Protein AF-A0A536IH68-F1 (afdb_monomer)

Secondary structure (DSSP, 8-state):
-EEEEEE-TTSSEEEEEEEES-SGGG--TT-TTHHHHHHHHTTSB-SSSBTTHHHHHHHHTT-EEEEEE-SS-EEEEEEEETTTHHHHHHHHHHHHHH----HHHHHHHHHHHHHHHHHHTTSHHHHHHHHHHHHH-SSSGGGS-TT--HHHHHH--HHHHHHHHHHH-SGGGEEEEEEESS-HHHHHHHHHHHHTTSPP----PPP-SPPPPP-S--------TT-PPP----------TTSGGGSPPTT------------------PPPPPPPPPP-

Structure (mmCIF, N/CA/C/O backbone):
data_AF-A0A536IH68-F1
#
_entry.id   AF-A0A536IH68-F1
#
loop_
_atom_site.group_PDB
_atom_site.id
_atom_site.type_symbol
_atom_site.label_atom_id
_atom_site.label_alt_id
_atom_site.label_comp_id
_atom_site.label_asym_id
_atom_site.label_entity_id
_atom_site.label_seq_id
_atom_site.pdbx_PDB_ins_code
_atom_site.Cartn_x
_atom_site.Cartn_y
_atom_site.Cartn_z
_atom_site.occupancy
_atom_site.B_iso_or_equiv
_atom_site.auth_seq_id
_atom_site.auth_comp_id
_atom_site.auth_asym_id
_atom_site.auth_atom_id
_atom_site.pdbx_PDB_model_num
ATOM 1 N N . MET A 1 1 ? -16.743 -8.137 3.449 1.00 86.88 1 MET A N 1
ATOM 2 C CA . MET A 1 1 ? -15.490 -7.933 4.194 1.00 86.88 1 MET A CA 1
ATOM 3 C C . MET A 1 1 ? -15.282 -9.064 5.161 1.00 86.88 1 MET A C 1
ATOM 5 O O . MET A 1 1 ? -16.262 -9.542 5.722 1.00 86.88 1 MET A O 1
ATOM 9 N N . THR A 1 2 ? -14.035 -9.477 5.354 1.00 92.69 2 THR A N 1
ATOM 10 C CA . THR A 1 2 ? -13.677 -10.477 6.362 1.00 92.69 2 THR A CA 1
ATOM 11 C C . THR A 1 2 ? -12.969 -9.788 7.525 1.00 92.69 2 THR A C 1
ATOM 13 O O . THR A 1 2 ? -12.026 -9.030 7.312 1.00 92.69 2 THR A O 1
ATOM 16 N N . LEU A 1 3 ? -13.443 -10.039 8.745 1.00 96.00 3 LEU A N 1
ATOM 17 C CA . LEU A 1 3 ? -12.928 -9.457 9.983 1.00 96.00 3 LEU A CA 1
ATOM 18 C C . LEU A 1 3 ? -12.354 -10.561 10.868 1.00 96.00 3 LEU A C 1
ATOM 20 O O . LEU A 1 3 ? -12.987 -11.602 11.043 1.00 96.00 3 LEU A O 1
ATOM 24 N N . TYR A 1 4 ? -11.184 -10.315 11.445 1.00 97.25 4 TYR A N 1
ATOM 25 C CA . TYR A 1 4 ? -10.552 -11.207 12.409 1.00 97.25 4 TYR A CA 1
ATOM 26 C C . TYR A 1 4 ? -10.251 -10.443 13.696 1.00 97.25 4 TYR A C 1
ATOM 28 O O . TYR A 1 4 ? -9.537 -9.443 13.665 1.00 97.25 4 TYR A O 1
ATOM 36 N N . GLY A 1 5 ? -10.774 -10.930 14.822 1.00 97.25 5 GLY A N 1
ATOM 37 C CA . GLY A 1 5 ? -10.446 -10.441 16.160 1.00 97.25 5 GLY A CA 1
ATOM 38 C C . GLY A 1 5 ? -9.620 -11.471 16.921 1.00 97.25 5 GLY A C 1
ATOM 39 O O . GLY A 1 5 ? -9.987 -12.646 16.954 1.00 97.25 5 GLY A O 1
ATOM 40 N N . LEU A 1 6 ? -8.519 -11.049 17.541 1.00 97.69 6 LEU A N 1
ATOM 41 C CA . LEU A 1 6 ? -7.736 -11.897 18.439 1.00 97.69 6 LEU A CA 1
ATOM 42 C C . LEU A 1 6 ? -7.416 -11.148 19.730 1.00 97.69 6 LEU A C 1
ATOM 44 O O . LEU A 1 6 ? -6.900 -10.036 19.727 1.00 97.69 6 LEU A O 1
ATOM 48 N N . GLU A 1 7 ? -7.678 -11.786 20.857 1.00 97.69 7 GLU A N 1
ATOM 49 C CA . GLU A 1 7 ? -7.328 -11.229 22.155 1.00 97.69 7 GLU A CA 1
ATOM 50 C C . GLU A 1 7 ? -5.830 -11.400 22.443 1.00 97.69 7 GLU A C 1
ATOM 52 O O . GLU A 1 7 ? -5.259 -12.480 22.274 1.00 97.69 7 GLU A O 1
ATOM 57 N N . ALA A 1 8 ? -5.190 -10.333 22.918 1.00 96.38 8 ALA A N 1
ATOM 58 C CA . ALA A 1 8 ? -3.802 -10.343 23.357 1.00 96.38 8 ALA A CA 1
ATOM 59 C C . ALA A 1 8 ? -3.586 -9.335 24.501 1.00 96.38 8 ALA A C 1
ATOM 61 O O . ALA A 1 8 ? -3.372 -8.150 24.274 1.00 96.38 8 ALA A O 1
ATOM 62 N N . ARG A 1 9 ? -3.581 -9.819 25.749 1.00 93.44 9 ARG A N 1
ATOM 63 C CA . ARG A 1 9 ? -3.580 -8.984 26.974 1.00 93.44 9 ARG A CA 1
ATOM 64 C C . ARG A 1 9 ? -2.196 -8.648 27.548 1.00 93.44 9 ARG A C 1
ATOM 66 O O . ARG A 1 9 ? -2.064 -8.328 28.724 1.00 93.44 9 ARG A O 1
ATOM 73 N N . HIS A 1 10 ? -1.138 -8.775 26.752 1.00 92.94 10 HIS A N 1
ATOM 74 C CA . HIS A 1 10 ? 0.241 -8.592 27.227 1.00 92.94 10 HIS A CA 1
ATOM 75 C C . HIS A 1 10 ? 0.637 -7.114 27.395 1.00 92.94 10 HIS A C 1
ATOM 77 O O . HIS A 1 10 ? 1.599 -6.814 28.098 1.00 92.94 10 HIS A O 1
ATOM 83 N N . ALA A 1 11 ? -0.096 -6.199 26.757 1.00 94.00 11 ALA A N 1
ATOM 84 C CA . ALA A 1 11 ? 0.060 -4.754 26.871 1.00 94.00 11 ALA A CA 1
ATOM 85 C C . ALA A 1 11 ? -1.302 -4.073 26.622 1.00 94.00 11 ALA A C 1
ATOM 87 O O . ALA A 1 11 ? -2.106 -4.628 25.874 1.00 94.00 11 ALA A O 1
ATOM 88 N N . PRO A 1 12 ? -1.568 -2.880 27.191 1.00 96.62 12 PRO A N 1
ATOM 89 C CA . PRO A 1 12 ? -2.837 -2.157 27.035 1.00 96.62 12 PRO A CA 1
ATOM 90 C C . PRO A 1 12 ? -2.927 -1.443 25.672 1.00 96.62 12 PRO A C 1
ATOM 92 O O . PRO A 1 12 ? -3.174 -0.239 25.582 1.00 96.62 12 PRO A O 1
ATOM 95 N N . VAL A 1 13 ? -2.674 -2.180 24.594 1.00 98.00 13 VAL A N 1
ATOM 96 C CA . VAL A 1 13 ? -2.671 -1.687 23.214 1.00 98.00 13 VAL A CA 1
ATOM 97 C C . VAL A 1 13 ? -3.506 -2.599 22.329 1.00 98.00 13 VAL A C 1
ATOM 99 O O . VAL A 1 13 ? -3.708 -3.777 22.632 1.00 98.00 13 VAL A O 1
ATOM 102 N N . VAL A 1 14 ? -3.969 -2.044 21.217 1.00 98.38 14 VAL A N 1
ATOM 103 C CA . VAL A 1 14 ? -4.615 -2.774 20.129 1.00 98.38 14 VAL A CA 1
ATOM 104 C C . VAL A 1 14 ? -3.906 -2.413 18.833 1.00 98.38 14 VAL A C 1
ATOM 106 O O . VAL A 1 14 ? -3.608 -1.243 18.592 1.00 98.38 14 VAL A O 1
ATOM 109 N N . THR A 1 15 ? -3.626 -3.422 18.013 1.00 98.12 15 THR A N 1
ATOM 110 C CA . THR A 1 15 ? -3.135 -3.261 16.650 1.00 98.12 15 THR A CA 1
ATOM 111 C C . THR A 1 15 ? -4.247 -3.568 15.654 1.00 98.12 15 THR A C 1
ATOM 113 O O . THR A 1 15 ? -4.947 -4.575 15.779 1.00 98.12 15 THR A O 1
ATOM 116 N N . LEU A 1 16 ? -4.417 -2.672 14.693 1.00 98.06 16 LEU A N 1
ATOM 117 C CA . LEU A 1 16 ? -5.347 -2.749 1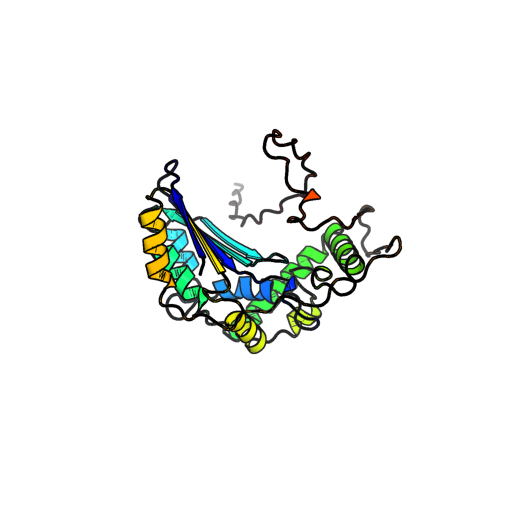3.581 1.00 98.06 16 LEU A CA 1
ATOM 118 C C . LEU A 1 16 ? -4.530 -2.895 12.305 1.00 98.06 16 LEU A C 1
ATOM 120 O O . LEU A 1 16 ? -3.577 -2.153 12.106 1.00 98.06 16 LEU A O 1
ATOM 124 N N . TRP A 1 17 ? -4.891 -3.858 11.466 1.00 98.44 17 TRP A N 1
ATOM 125 C CA . TRP A 1 17 ? -4.272 -4.069 10.166 1.00 98.44 17 TRP A CA 1
ATOM 126 C C . TRP A 1 17 ? -5.359 -4.194 9.112 1.00 98.44 17 TRP A C 1
ATOM 128 O O . TRP A 1 17 ? -6.196 -5.096 9.199 1.00 98.44 17 TRP A O 1
ATOM 138 N N . VAL A 1 18 ? -5.314 -3.340 8.096 1.00 98.38 18 VAL A N 1
ATOM 139 C CA . VAL A 1 18 ? -6.174 -3.437 6.917 1.00 98.38 18 VAL A CA 1
ATOM 140 C C . VAL A 1 18 ? -5.336 -3.902 5.744 1.00 98.38 18 VAL A C 1
ATOM 142 O O . VAL A 1 18 ? -4.424 -3.212 5.290 1.00 98.38 18 VAL A O 1
ATOM 145 N N . TRP A 1 19 ? -5.662 -5.088 5.250 1.00 98.00 19 TRP A N 1
ATOM 146 C CA . TRP A 1 19 ? -4.975 -5.710 4.135 1.00 98.00 19 TRP A CA 1
ATOM 147 C C . TRP A 1 19 ? -5.874 -5.699 2.914 1.00 98.00 19 TRP A C 1
ATOM 149 O O . TRP A 1 19 ? -6.928 -6.339 2.895 1.00 98.00 19 TRP A O 1
ATOM 159 N N . TYR A 1 20 ? -5.430 -5.006 1.878 1.00 97.62 20 TYR A N 1
ATOM 160 C CA . TYR A 1 20 ? -6.106 -4.955 0.596 1.00 97.62 20 TYR A CA 1
ATOM 161 C C . TYR A 1 20 ? -5.528 -6.021 -0.330 1.00 97.62 20 TYR A C 1
ATOM 163 O O . TYR A 1 20 ? -4.311 -6.164 -0.449 1.00 97.62 20 TYR A O 1
ATOM 171 N N . HIS A 1 21 ? -6.394 -6.754 -1.030 1.00 95.69 21 HIS A N 1
ATOM 172 C CA . HIS A 1 21 ? -5.999 -7.725 -2.054 1.00 95.69 21 HIS A CA 1
ATOM 173 C C . HIS A 1 21 ? -5.625 -7.019 -3.369 1.00 95.69 21 HIS A C 1
ATOM 175 O O . HIS A 1 21 ? -6.208 -7.268 -4.427 1.00 95.69 21 HIS A O 1
ATOM 181 N N . VAL A 1 22 ? -4.675 -6.093 -3.285 1.00 95.88 22 VAL A N 1
ATOM 182 C CA . VAL A 1 22 ? -4.109 -5.340 -4.403 1.00 95.88 22 VAL A CA 1
ATOM 183 C C . VAL A 1 22 ? -2.623 -5.136 -4.159 1.00 95.88 22 VAL A C 1
ATOM 185 O O . VAL A 1 22 ? -2.231 -4.860 -3.037 1.00 95.88 22 VAL A O 1
ATOM 188 N N . GLY A 1 23 ? -1.805 -5.270 -5.191 1.00 95.88 23 GLY A N 1
ATOM 189 C CA . GLY A 1 23 ? -0.378 -4.982 -5.140 1.00 95.88 23 GLY A CA 1
ATOM 190 C C . GLY A 1 23 ? 0.193 -4.884 -6.549 1.00 95.88 23 GLY A C 1
ATOM 191 O O . GLY A 1 23 ? -0.563 -4.785 -7.522 1.00 95.88 23 GLY A O 1
ATOM 192 N N . GLY A 1 24 ? 1.516 -4.992 -6.679 1.00 94.94 24 GLY A N 1
ATOM 193 C CA . GLY A 1 24 ? 2.200 -4.913 -7.979 1.00 94.94 24 GLY A CA 1
ATOM 194 C C . GLY A 1 24 ? 1.640 -5.876 -9.037 1.00 94.94 24 GLY A C 1
ATOM 195 O O . GLY A 1 24 ? 1.628 -5.579 -10.229 1.00 94.94 24 GLY A O 1
ATOM 196 N N . ARG A 1 25 ? 1.068 -7.016 -8.624 1.00 92.62 25 ARG A N 1
ATOM 197 C CA . ARG A 1 25 ? 0.495 -7.994 -9.558 1.00 92.62 25 ARG A CA 1
ATOM 198 C C . ARG A 1 25 ? -0.782 -7.545 -10.261 1.00 92.62 25 ARG A C 1
ATOM 200 O O . ARG A 1 25 ? -1.228 -8.207 -11.197 1.00 92.62 25 ARG A O 1
ATOM 207 N N . ASN A 1 26 ? -1.434 -6.516 -9.732 1.00 93.06 26 ASN A N 1
ATOM 208 C CA . ASN A 1 26 ? -2.700 -5.997 -10.236 1.00 93.06 26 ASN A CA 1
ATOM 209 C C . ASN A 1 26 ? -2.492 -4.872 -11.256 1.00 93.06 26 ASN A C 1
ATOM 211 O O . ASN A 1 26 ? -3.466 -4.323 -11.764 1.00 93.06 26 ASN A O 1
ATOM 215 N N . GLU A 1 27 ? -1.238 -4.546 -11.549 1.00 92.88 27 GLU A N 1
ATOM 216 C CA . GLU A 1 27 ? -0.839 -3.487 -12.460 1.00 92.88 27 GLU A CA 1
ATOM 217 C C . GLU A 1 27 ? -0.643 -4.036 -13.874 1.00 92.88 27 GLU A C 1
ATOM 219 O O . GLU A 1 27 ? -0.397 -5.227 -14.090 1.00 92.88 27 GLU A O 1
ATOM 224 N N . VAL A 1 28 ? -0.763 -3.149 -14.858 1.00 88.88 28 VAL A N 1
ATOM 225 C CA . VAL A 1 28 ? -0.535 -3.463 -16.269 1.00 88.88 28 VAL A CA 1
ATOM 226 C C . VAL A 1 28 ? 0.659 -2.663 -16.794 1.00 88.88 28 VAL A C 1
ATOM 228 O O . VAL A 1 28 ? 0.964 -1.600 -16.248 1.00 88.88 28 VAL A O 1
ATOM 231 N N . PRO A 1 29 ? 1.339 -3.136 -17.856 1.00 90.00 29 PRO A N 1
ATOM 232 C CA . PRO A 1 29 ? 2.362 -2.340 -18.527 1.00 90.00 29 PRO A CA 1
ATOM 233 C C . PRO A 1 29 ? 1.830 -0.951 -18.900 1.00 90.00 29 PRO A C 1
ATOM 235 O O . PRO A 1 29 ? 0.712 -0.828 -19.406 1.00 90.00 29 PRO A O 1
ATOM 238 N N . GLY A 1 30 ? 2.628 0.083 -18.648 1.00 91.75 30 GLY A N 1
ATOM 239 C CA . GLY A 1 30 ? 2.229 1.487 -18.752 1.00 91.75 30 GLY A CA 1
ATOM 240 C C . GLY A 1 30 ? 1.768 2.115 -17.431 1.00 91.75 30 GLY A C 1
ATOM 241 O O . GLY A 1 30 ? 1.653 3.339 -17.368 1.00 91.75 30 GLY A O 1
ATOM 242 N N . THR A 1 31 ? 1.515 1.323 -16.384 1.00 94.06 31 THR A N 1
ATOM 243 C CA . THR A 1 31 ? 1.088 1.809 -15.060 1.00 94.06 31 THR A CA 1
ATOM 244 C C . THR A 1 31 ? 1.759 1.074 -13.891 1.00 94.06 31 THR A C 1
ATOM 246 O O . THR A 1 31 ? 1.160 0.942 -12.825 1.00 94.06 31 THR A O 1
ATOM 249 N N . THR A 1 32 ? 2.970 0.556 -14.069 1.00 95.75 32 THR A N 1
ATOM 250 C CA . THR A 1 32 ? 3.729 -0.099 -12.995 1.00 95.75 32 THR A CA 1
ATOM 251 C C . THR A 1 32 ? 4.108 0.894 -11.894 1.00 95.75 32 THR A C 1
ATOM 253 O O . THR A 1 32 ? 4.390 2.065 -12.157 1.00 95.75 32 THR A O 1
ATOM 256 N N . GLY A 1 33 ? 4.105 0.429 -10.647 1.00 97.19 33 GLY A N 1
ATOM 257 C CA . GLY A 1 33 ? 4.319 1.243 -9.449 1.00 97.19 33 GLY A CA 1
ATOM 258 C C . GLY A 1 33 ? 3.055 1.915 -8.913 1.00 97.19 33 GLY A C 1
ATOM 259 O O . GLY A 1 33 ? 3.133 2.687 -7.962 1.00 97.19 33 GLY A O 1
ATOM 260 N N . MET A 1 34 ? 1.882 1.654 -9.497 1.00 97.38 34 MET A N 1
ATOM 261 C CA . MET A 1 34 ? 0.635 2.347 -9.153 1.00 97.38 34 MET A CA 1
ATOM 262 C C . MET A 1 34 ? 0.139 2.042 -7.741 1.00 97.38 34 MET A C 1
ATOM 264 O O . MET A 1 34 ? -0.358 2.939 -7.062 1.00 97.38 34 MET A O 1
ATOM 268 N N . SER A 1 35 ? 0.285 0.801 -7.284 1.00 97.94 35 SER A N 1
ATOM 269 C CA . SER A 1 35 ? -0.131 0.384 -5.941 1.00 97.94 35 SER A CA 1
ATOM 270 C C . SER A 1 35 ? 0.776 1.007 -4.883 1.00 97.94 35 SER A C 1
ATOM 272 O O . SER A 1 35 ? 0.283 1.516 -3.882 1.00 97.94 35 SER A O 1
ATOM 274 N N . HIS A 1 36 ? 2.084 1.061 -5.152 1.00 98.56 36 HIS A N 1
ATOM 275 C CA . HIS A 1 36 ? 3.049 1.756 -4.301 1.00 98.56 36 HIS A CA 1
ATOM 276 C C . HIS A 1 36 ? 2.812 3.272 -4.285 1.00 98.56 36 HIS A C 1
ATOM 278 O O . HIS A 1 36 ? 2.796 3.900 -3.234 1.00 98.56 36 HIS A O 1
ATOM 284 N N . PHE A 1 37 ? 2.520 3.876 -5.437 1.00 98.62 37 PHE A N 1
ATOM 285 C CA . PHE A 1 37 ? 2.158 5.290 -5.496 1.00 98.62 37 PHE A CA 1
ATOM 286 C C . PHE A 1 37 ? 0.899 5.562 -4.663 1.00 98.62 37 PHE A C 1
ATOM 288 O O . PHE A 1 37 ? 0.867 6.478 -3.840 1.00 98.62 37 PHE A O 1
ATOM 295 N N . LEU A 1 38 ? -0.138 4.739 -4.816 1.00 98.19 38 LEU A N 1
ATOM 296 C CA . LEU A 1 38 ? -1.343 4.874 -4.008 1.00 98.19 38 LEU A CA 1
ATOM 297 C C . LEU A 1 38 ? -1.088 4.693 -2.518 1.00 98.19 38 LEU A C 1
ATOM 299 O O . LEU A 1 38 ? -1.699 5.415 -1.735 1.00 98.19 38 LEU A O 1
ATOM 303 N N . GLU A 1 39 ? -0.164 3.818 -2.125 1.00 98.44 39 GLU A N 1
ATOM 304 C CA . GLU A 1 39 ? 0.289 3.720 -0.739 1.00 98.44 39 GLU A CA 1
ATOM 305 C C . GLU A 1 39 ? 0.633 5.094 -0.161 1.00 98.44 39 GLU A C 1
ATOM 307 O O . GLU A 1 39 ? 0.047 5.505 0.843 1.00 98.44 39 GLU A O 1
ATOM 312 N N . HIS A 1 40 ? 1.476 5.850 -0.866 1.00 98.12 40 HIS A N 1
ATOM 313 C CA . HIS A 1 40 ? 1.860 7.202 -0.472 1.00 98.12 40 HIS A CA 1
ATOM 314 C C . HIS A 1 40 ? 0.673 8.175 -0.507 1.00 98.12 40 HIS A C 1
ATOM 316 O O . HIS A 1 40 ? 0.531 9.030 0.375 1.00 98.12 40 HIS A O 1
ATOM 322 N N . MET A 1 41 ? -0.194 8.060 -1.519 1.00 98.12 41 MET A N 1
ATOM 323 C CA . MET A 1 41 ? -1.349 8.950 -1.678 1.00 98.12 41 MET A CA 1
ATOM 324 C C . MET A 1 41 ? -2.388 8.780 -0.572 1.00 98.12 41 MET A C 1
ATOM 326 O O . MET A 1 41 ? -3.039 9.756 -0.198 1.00 98.12 41 MET A O 1
ATOM 330 N N . LEU A 1 42 ? -2.530 7.579 -0.012 1.00 97.31 42 LEU A N 1
ATOM 331 C CA . LEU A 1 42 ? -3.494 7.307 1.054 1.00 97.31 42 LEU A CA 1
ATOM 332 C C . LEU A 1 42 ? -3.101 7.944 2.400 1.00 97.31 42 LEU A C 1
ATOM 334 O O . LEU A 1 42 ? -3.954 8.074 3.275 1.00 97.31 42 LEU A O 1
ATOM 338 N N . PHE A 1 43 ? -1.871 8.452 2.533 1.00 95.94 43 PHE A N 1
ATOM 339 C CA . PHE A 1 43 ? -1.453 9.311 3.649 1.00 95.94 43 PHE A CA 1
ATOM 340 C C . PHE A 1 43 ? -1.722 10.806 3.423 1.00 95.94 43 PHE A C 1
ATOM 342 O O . PHE A 1 43 ? -1.531 11.621 4.326 1.00 95.94 43 PHE A O 1
ATOM 349 N N . LYS A 1 44 ? -2.178 11.211 2.229 1.00 96.75 44 LYS A N 1
ATOM 350 C CA . LYS A 1 44 ? -2.434 12.630 1.900 1.00 96.75 44 LYS A CA 1
ATOM 351 C C . LYS A 1 44 ? -3.810 13.119 2.353 1.00 96.75 44 LYS A C 1
ATOM 353 O O . LYS A 1 44 ? -4.167 14.269 2.110 1.00 96.75 44 LYS A O 1
ATOM 358 N N . GLY A 1 45 ? -4.531 12.270 3.076 1.00 94.94 45 GLY A N 1
ATOM 359 C CA . GLY A 1 45 ? -5.728 12.627 3.812 1.00 94.94 45 GLY A CA 1
ATOM 360 C C . GLY A 1 45 ? -7.033 12.459 3.042 1.00 94.94 45 GLY A C 1
ATOM 361 O O . GLY A 1 45 ? -7.094 12.096 1.862 1.00 94.94 45 GLY A O 1
ATOM 362 N N . THR A 1 46 ? -8.091 12.746 3.777 1.00 97.19 46 THR A N 1
ATOM 363 C CA . THR A 1 46 ? -9.499 12.650 3.400 1.00 97.19 46 THR A CA 1
ATOM 364 C C . THR A 1 46 ? -10.187 13.985 3.733 1.00 97.19 46 THR A C 1
ATOM 366 O O . THR A 1 46 ? -9.572 14.860 4.354 1.00 97.19 46 THR A O 1
ATOM 369 N N . PRO A 1 47 ? -11.465 14.189 3.366 1.00 96.00 47 PRO A N 1
ATOM 370 C CA . PRO A 1 47 ? -12.229 15.339 3.844 1.00 96.00 47 PRO A CA 1
ATOM 371 C C . PRO A 1 47 ? -12.345 15.424 5.376 1.00 96.00 47 PRO A C 1
ATOM 373 O O . PRO A 1 47 ? -12.361 16.531 5.911 1.00 96.00 47 PRO A O 1
ATOM 376 N N . LEU A 1 48 ? -12.437 14.284 6.075 1.00 95.06 48 LEU A N 1
ATOM 377 C CA . LEU A 1 48 ? -12.557 14.232 7.540 1.00 95.06 48 LEU A CA 1
ATOM 378 C C . LEU A 1 48 ? -11.204 14.387 8.243 1.00 95.06 48 LEU A C 1
ATOM 380 O O . LEU A 1 48 ? -11.125 15.003 9.306 1.00 95.06 48 LEU A O 1
ATOM 384 N N . HIS A 1 49 ? -10.144 13.867 7.629 1.00 94.38 49 HIS A N 1
ATOM 385 C CA . HIS A 1 49 ? -8.777 13.911 8.131 1.00 94.38 49 HIS A CA 1
ATOM 386 C C . HIS A 1 49 ? -7.840 14.479 7.059 1.00 94.38 49 HIS A C 1
ATOM 388 O O . HIS A 1 49 ? -7.183 13.720 6.336 1.00 94.38 49 HIS A O 1
ATOM 394 N N . PRO A 1 50 ? -7.766 15.818 6.938 1.00 95.00 50 PRO A N 1
ATOM 395 C CA . PRO A 1 50 ? -6.844 16.489 6.032 1.00 95.00 50 PRO A CA 1
ATOM 396 C C . PRO A 1 50 ? -5.384 16.057 6.212 1.00 95.00 50 PRO A C 1
ATOM 398 O O . PRO A 1 50 ? -4.969 15.546 7.256 1.00 95.00 50 PRO A O 1
ATOM 401 N N . LYS A 1 51 ? -4.568 16.307 5.184 1.00 93.25 51 LYS A N 1
ATOM 402 C CA . LYS A 1 51 ? -3.137 15.979 5.181 1.00 93.25 51 LYS A CA 1
ATOM 403 C C . LYS A 1 51 ? -2.434 16.406 6.478 1.00 93.25 51 LYS A C 1
ATOM 405 O O . LYS A 1 51 ? -2.454 17.574 6.868 1.00 93.25 51 LYS A O 1
ATOM 410 N N . GLY A 1 52 ? -1.745 15.449 7.099 1.00 92.44 52 GLY A N 1
ATOM 411 C CA . GLY A 1 52 ? -0.974 15.641 8.328 1.00 92.44 52 GLY A CA 1
ATOM 412 C C . GLY A 1 52 ? -1.794 15.595 9.621 1.00 92.44 52 GLY A C 1
ATOM 413 O O . GLY A 1 52 ? -1.200 15.646 10.699 1.00 92.44 52 GLY A O 1
ATOM 414 N N . ASP A 1 53 ? -3.124 15.489 9.560 1.00 92.31 53 ASP A N 1
ATOM 415 C CA . ASP A 1 53 ? -3.938 15.310 10.766 1.00 92.31 53 ASP A CA 1
ATOM 416 C C . ASP A 1 53 ? -3.796 13.901 11.338 1.00 92.31 53 ASP A C 1
ATOM 418 O O . ASP A 1 53 ? -3.643 13.773 12.552 1.00 92.31 53 ASP A O 1
ATOM 422 N N . LEU A 1 54 ? -3.738 12.870 10.484 1.00 89.19 54 LEU A N 1
ATOM 423 C CA . LEU A 1 54 ? -3.447 11.490 10.892 1.00 89.19 54 LEU A CA 1
ATOM 424 C C . LEU A 1 54 ? -2.113 11.415 11.652 1.00 89.19 54 LEU A C 1
ATOM 426 O O . LEU A 1 54 ? -2.087 10.945 12.790 1.00 89.19 54 LEU A O 1
ATOM 430 N N . ASP A 1 55 ? -1.039 11.983 11.094 1.00 90.19 55 ASP A N 1
ATOM 431 C CA . ASP A 1 55 ? 0.290 12.007 11.721 1.00 90.19 55 ASP A CA 1
ATOM 432 C C . ASP A 1 55 ? 0.254 12.660 13.107 1.00 90.19 55 ASP A C 1
ATOM 434 O O . ASP A 1 55 ? 0.764 12.109 14.085 1.00 90.19 55 ASP A O 1
ATOM 438 N N . LYS A 1 56 ? -0.375 13.839 13.219 1.00 94.38 56 LYS A N 1
ATOM 439 C CA . LYS A 1 56 ? -0.487 14.575 14.489 1.00 94.38 56 LYS A CA 1
ATOM 440 C C . LYS A 1 56 ? -1.328 13.814 15.508 1.00 94.38 56 LYS A C 1
ATOM 442 O O . LYS A 1 56 ? -1.000 13.828 16.695 1.00 94.38 56 LYS A O 1
ATOM 447 N N . LEU A 1 57 ? -2.425 13.206 15.068 1.00 93.44 57 LEU A N 1
ATOM 448 C CA . LEU A 1 57 ? -3.359 12.475 15.915 1.00 93.44 57 LEU A CA 1
ATOM 449 C C . LEU A 1 57 ? -2.701 11.217 16.484 1.00 93.44 57 LEU A C 1
ATOM 451 O O . LEU A 1 57 ? -2.659 11.042 17.702 1.00 93.44 57 LEU A O 1
ATOM 455 N N . LEU A 1 58 ? -2.105 10.399 15.619 1.00 93.50 58 LEU A N 1
ATOM 456 C CA . LEU A 1 58 ? -1.406 9.177 16.005 1.00 93.50 58 LEU A CA 1
ATOM 457 C C . LEU A 1 58 ? -0.156 9.477 16.845 1.00 93.50 58 LEU A C 1
ATOM 459 O O . LEU A 1 58 ? 0.081 8.804 17.850 1.00 93.50 58 LEU A O 1
ATOM 463 N N . ALA A 1 59 ? 0.584 10.550 16.542 1.00 94.88 59 ALA A N 1
ATOM 464 C CA . ALA A 1 59 ? 1.706 10.992 17.373 1.00 94.88 59 ALA A CA 1
ATOM 465 C C . ALA A 1 59 ? 1.270 11.395 18.793 1.00 94.88 59 ALA A C 1
ATOM 467 O O . ALA A 1 59 ? 1.946 11.043 19.760 1.00 94.88 59 ALA A O 1
ATOM 468 N N . ARG A 1 60 ? 0.127 12.082 18.953 1.00 96.00 60 ARG A N 1
ATOM 469 C CA . ARG A 1 60 ? -0.427 12.422 20.283 1.00 96.00 60 ARG A CA 1
ATOM 470 C C . ARG A 1 60 ? -0.779 11.186 21.107 1.00 96.00 60 ARG A C 1
ATOM 472 O O . ARG A 1 60 ? -0.759 11.259 22.332 1.00 96.00 60 ARG A O 1
ATOM 479 N N . TYR A 1 61 ? -1.106 10.074 20.455 1.00 95.12 61 TYR A N 1
ATOM 480 C CA . TYR A 1 61 ? -1.404 8.804 21.116 1.00 95.12 61 TYR A CA 1
ATOM 481 C C . TYR A 1 61 ? -0.163 7.945 21.370 1.00 95.12 61 TYR A C 1
ATOM 483 O O . TYR A 1 61 ? -0.284 6.898 22.002 1.00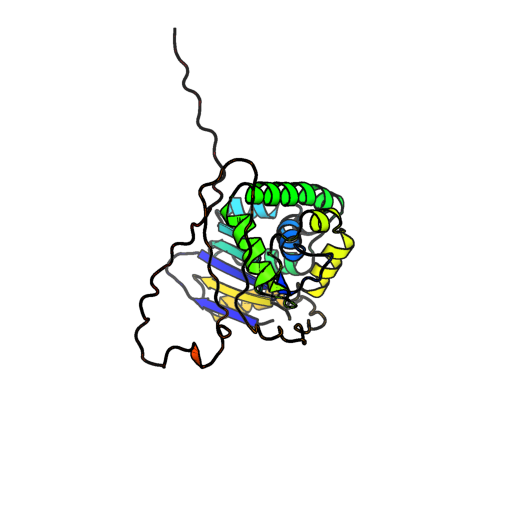 95.12 61 TYR A O 1
ATOM 491 N N . GLY A 1 62 ? 1.016 8.364 20.897 1.00 95.31 62 GLY A N 1
ATOM 492 C CA . GLY A 1 62 ? 2.214 7.525 20.920 1.00 95.31 62 GLY A CA 1
ATOM 493 C C . GLY A 1 62 ? 2.058 6.266 20.065 1.00 95.31 62 GLY A C 1
ATOM 494 O O . GLY A 1 62 ? 2.630 5.230 20.394 1.00 95.31 62 GLY A O 1
ATOM 495 N N . ALA A 1 63 ? 1.245 6.341 19.010 1.00 96.50 63 ALA A N 1
ATOM 496 C CA . ALA A 1 63 ? 0.948 5.210 18.150 1.00 96.50 63 ALA A CA 1
ATOM 497 C C . ALA A 1 63 ? 2.139 4.841 17.259 1.00 96.50 63 ALA A C 1
ATOM 499 O O . ALA A 1 63 ? 2.872 5.710 16.782 1.00 96.50 63 ALA A O 1
ATOM 500 N N . LEU A 1 64 ? 2.278 3.546 16.980 1.00 96.75 64 LEU A N 1
ATOM 501 C CA . LEU A 1 64 ? 3.118 3.047 15.894 1.00 96.75 64 LEU A CA 1
ATOM 502 C C . LEU A 1 64 ? 2.223 2.816 14.683 1.00 96.75 64 LEU A C 1
ATOM 504 O O . LEU A 1 64 ? 1.242 2.096 14.805 1.00 96.75 64 LEU A O 1
ATOM 508 N N . TRP A 1 65 ? 2.562 3.368 13.529 1.00 96.50 65 TRP A N 1
ATOM 509 C CA . TRP A 1 65 ? 1.777 3.175 12.317 1.00 96.50 65 TRP A CA 1
ATOM 510 C C . TRP A 1 65 ? 2.669 3.168 11.087 1.00 96.50 65 TRP A C 1
ATOM 512 O O . TRP A 1 65 ? 3.750 3.764 11.109 1.00 96.50 65 TRP A O 1
ATOM 522 N N . ASN A 1 66 ? 2.244 2.450 10.051 1.00 96.94 66 ASN A N 1
ATOM 523 C CA . ASN A 1 66 ? 2.893 2.464 8.746 1.00 96.94 66 ASN A CA 1
ATOM 524 C C . ASN A 1 66 ? 2.002 1.812 7.678 1.00 96.94 66 ASN A C 1
ATOM 526 O O . ASN A 1 66 ? 0.926 1.288 7.974 1.00 96.94 66 ASN A O 1
ATOM 530 N N . ALA A 1 67 ? 2.502 1.784 6.449 1.00 97.75 67 ALA A N 1
ATOM 531 C CA . ALA A 1 67 ? 2.013 0.924 5.390 1.00 97.75 67 ALA A CA 1
ATOM 532 C C . ALA A 1 67 ? 3.162 0.171 4.719 1.00 97.75 67 ALA A C 1
ATOM 534 O O . ALA A 1 67 ? 4.339 0.385 5.022 1.00 97.75 67 ALA A O 1
ATOM 535 N N . PHE A 1 68 ? 2.796 -0.777 3.865 1.00 98.19 68 PHE A N 1
ATOM 536 C CA . PHE A 1 68 ? 3.690 -1.329 2.860 1.00 98.19 68 PHE A CA 1
ATOM 537 C C . PHE A 1 68 ? 2.887 -1.932 1.711 1.00 98.19 68 PHE A C 1
ATOM 539 O O . PHE A 1 68 ? 1.771 -2.432 1.894 1.00 98.19 68 PHE A O 1
ATOM 546 N N . THR A 1 69 ? 3.519 -1.982 0.547 1.00 98.19 69 THR A N 1
ATOM 547 C CA . THR A 1 69 ? 3.015 -2.659 -0.644 1.00 98.19 69 THR A CA 1
ATOM 548 C C . THR A 1 69 ? 3.934 -3.808 -1.030 1.00 98.19 69 THR A C 1
ATOM 550 O O . THR A 1 69 ? 5.156 -3.732 -0.930 1.00 98.19 69 THR A O 1
ATOM 553 N N . SER A 1 70 ? 3.325 -4.899 -1.473 1.00 96.44 70 SER A N 1
ATOM 554 C CA . SER A 1 70 ? 3.988 -6.068 -2.041 1.00 96.44 70 SER A CA 1
ATOM 555 C C . SER A 1 70 ? 3.414 -6.368 -3.422 1.00 96.44 70 SER A C 1
ATOM 557 O O . SER A 1 70 ? 2.556 -5.649 -3.940 1.00 96.44 70 SER A O 1
ATOM 559 N N . GLU A 1 71 ? 3.850 -7.463 -4.028 1.00 93.44 71 GLU A N 1
ATOM 560 C CA . GLU A 1 71 ? 3.265 -7.947 -5.268 1.00 93.44 71 GLU A CA 1
ATOM 561 C C . GLU A 1 71 ? 1.788 -8.333 -5.090 1.00 93.44 71 GLU A C 1
ATOM 563 O O . GLU A 1 71 ? 1.004 -8.146 -6.015 1.00 93.44 71 GLU A O 1
ATOM 568 N N . ASP A 1 72 ? 1.385 -8.846 -3.923 1.00 93.44 72 ASP A N 1
ATOM 569 C CA . ASP A 1 72 ? 0.046 -9.416 -3.714 1.00 93.44 72 ASP A CA 1
ATOM 570 C C . ASP A 1 72 ? -0.926 -8.523 -2.945 1.00 93.44 72 ASP A C 1
ATOM 572 O O . ASP A 1 72 ? -2.142 -8.630 -3.151 1.00 93.44 72 ASP A O 1
ATOM 576 N N . VAL A 1 73 ? -0.394 -7.713 -2.031 1.00 96.12 73 VAL A N 1
ATOM 577 C CA . VAL A 1 73 ? -1.163 -6.954 -1.041 1.00 96.12 73 VAL A CA 1
ATOM 578 C C . VAL A 1 73 ? -0.537 -5.596 -0.741 1.00 96.12 73 VAL A C 1
ATOM 580 O O . VAL A 1 73 ? 0.690 -5.465 -0.720 1.00 96.12 73 VAL A O 1
ATOM 583 N N . THR A 1 74 ? -1.393 -4.640 -0.398 1.00 98.50 74 THR A N 1
ATOM 584 C CA . THR A 1 74 ? -1.053 -3.372 0.241 1.00 98.50 74 THR A CA 1
ATOM 585 C C . THR A 1 74 ? -1.689 -3.390 1.619 1.00 98.50 74 THR A C 1
ATOM 587 O O . THR A 1 74 ? -2.872 -3.713 1.765 1.00 98.50 74 THR A O 1
ATOM 590 N N . CYS A 1 75 ? -0.903 -3.079 2.639 1.00 98.31 75 CYS A N 1
ATOM 591 C CA . CYS A 1 75 ? -1.327 -3.131 4.025 1.00 98.31 75 CYS A CA 1
ATOM 592 C C . CYS A 1 75 ? -1.098 -1.789 4.700 1.00 98.31 75 CYS A C 1
ATOM 594 O O . CYS A 1 75 ? -0.044 -1.188 4.522 1.00 98.31 75 CYS A O 1
ATOM 596 N N . TYR A 1 76 ? -2.046 -1.391 5.539 1.00 98.44 76 TYR A N 1
ATOM 597 C CA . TYR A 1 76 ? -1.909 -0.280 6.473 1.00 98.44 76 TYR A CA 1
ATOM 598 C C . TYR A 1 76 ? -2.148 -0.801 7.879 1.00 98.44 76 TYR A C 1
ATOM 600 O O . TYR A 1 76 ? -2.943 -1.729 8.067 1.00 98.44 76 TYR A O 1
ATOM 608 N N . PHE A 1 77 ? -1.420 -0.264 8.850 1.00 97.81 77 PHE A N 1
ATOM 609 C CA . PHE A 1 77 ? -1.596 -0.667 10.231 1.00 97.81 77 PHE A CA 1
ATOM 610 C C . PHE A 1 77 ? -1.291 0.448 11.218 1.00 97.81 77 PHE A C 1
ATOM 612 O O . PHE A 1 77 ? -0.398 1.274 11.011 1.00 97.81 77 PHE A O 1
ATOM 619 N N . GLU A 1 78 ? -1.958 0.369 12.363 1.00 97.50 78 GLU A N 1
ATOM 620 C CA . GLU A 1 78 ? -1.710 1.187 13.537 1.00 97.50 78 GLU A CA 1
ATOM 621 C C . GLU A 1 78 ? -1.741 0.322 14.794 1.00 97.50 78 GLU A C 1
ATOM 623 O O . GLU A 1 78 ? -2.598 -0.539 14.968 1.00 97.50 78 GLU A O 1
ATOM 628 N N . THR A 1 79 ? -0.836 0.592 15.723 1.00 97.94 79 THR A N 1
ATOM 629 C CA . THR A 1 79 ? -0.873 0.096 17.094 1.00 97.94 79 THR A CA 1
ATOM 630 C C . THR A 1 79 ? -1.059 1.285 18.014 1.00 97.94 79 THR A C 1
ATOM 632 O O . THR A 1 79 ? -0.209 2.177 18.067 1.00 97.94 79 THR A O 1
ATOM 635 N N . VAL A 1 80 ? -2.171 1.291 18.744 1.00 98.06 80 VAL A N 1
ATOM 636 C CA . VAL A 1 80 ? -2.614 2.409 19.584 1.00 98.06 80 VAL A CA 1
ATOM 637 C C . VAL A 1 80 ? -2.974 1.927 20.993 1.00 98.06 80 VAL A C 1
ATOM 639 O O . VAL A 1 80 ? -3.243 0.738 21.178 1.00 98.06 80 VAL A O 1
ATOM 642 N N . PRO A 1 81 ? -3.024 2.817 22.003 1.00 97.88 81 PRO A N 1
ATOM 643 C CA . PRO A 1 81 ? -3.595 2.482 23.307 1.00 97.88 81 PRO A CA 1
ATOM 644 C C . PRO A 1 81 ? -5.021 1.931 23.178 1.00 97.88 81 PRO A C 1
ATOM 646 O O . PRO A 1 81 ? -5.793 2.399 22.335 1.00 97.88 81 PRO A O 1
ATOM 649 N N . ARG A 1 82 ? -5.394 0.961 24.020 1.00 97.12 82 ARG A N 1
ATOM 650 C CA . ARG A 1 82 ? -6.697 0.268 23.941 1.00 97.12 82 ARG A CA 1
ATOM 651 C C . ARG A 1 82 ? -7.913 1.197 24.042 1.00 97.12 82 ARG A C 1
ATOM 653 O O . ARG A 1 82 ? -8.998 0.855 23.600 1.00 97.12 82 ARG A O 1
ATOM 660 N N . GLU A 1 83 ? -7.778 2.387 24.609 1.00 96.31 83 GLU A N 1
ATOM 661 C CA . GLU A 1 83 ? -8.874 3.356 24.701 1.00 96.31 83 GLU A CA 1
ATOM 662 C C . GLU A 1 83 ? -9.061 4.145 23.394 1.00 96.31 83 GLU A C 1
ATOM 664 O O . GLU A 1 83 ? -10.033 4.886 23.251 1.00 96.31 83 GLU A O 1
ATOM 669 N N . ARG A 1 84 ? -8.124 4.022 22.443 1.00 96.44 84 ARG A N 1
ATOM 670 C CA . ARG A 1 84 ? -8.049 4.828 21.214 1.00 96.44 84 ARG A CA 1
ATOM 671 C C . ARG A 1 84 ? -8.265 4.037 19.926 1.00 96.44 84 ARG A C 1
ATOM 673 O O . ARG A 1 84 ? -8.398 4.666 18.883 1.00 96.44 84 ARG A O 1
ATOM 680 N N . TYR A 1 85 ? -8.361 2.706 19.959 1.00 96.44 85 TYR A N 1
ATOM 681 C CA . TYR A 1 85 ? -8.498 1.911 18.724 1.00 96.44 85 TYR A CA 1
ATOM 682 C C . TYR A 1 85 ? -9.790 2.173 17.945 1.00 96.44 85 TYR A C 1
ATOM 684 O O . TYR A 1 85 ? -9.799 1.977 16.737 1.00 96.44 85 TYR A O 1
ATOM 692 N N . GLY A 1 86 ? -10.843 2.689 18.590 1.00 96.62 86 GLY A N 1
ATOM 693 C CA . GLY A 1 86 ? -12.028 3.182 17.876 1.00 96.62 86 GLY A CA 1
ATOM 694 C C . GLY A 1 86 ? -11.682 4.274 16.858 1.00 96.62 86 GLY A C 1
ATOM 695 O O . GLY A 1 86 ? -12.134 4.218 15.724 1.00 96.62 86 GLY A O 1
ATOM 696 N N . VAL A 1 87 ? -10.779 5.192 17.220 1.00 95.06 87 VAL A N 1
ATOM 697 C CA . VAL A 1 87 ? -10.301 6.248 16.316 1.00 95.06 87 VAL A CA 1
ATOM 698 C C . VAL A 1 87 ? -9.475 5.660 15.170 1.00 95.06 87 VAL A C 1
ATOM 700 O O . VAL A 1 87 ? -9.609 6.101 14.038 1.00 95.06 87 VAL A O 1
ATOM 703 N N . ALA A 1 88 ? -8.643 4.645 15.434 1.00 95.88 88 ALA A N 1
ATOM 704 C CA . ALA A 1 88 ? -7.894 3.956 14.378 1.00 95.88 88 ALA A CA 1
ATOM 705 C C . ALA A 1 88 ? -8.832 3.264 13.371 1.00 95.88 88 ALA A C 1
ATOM 707 O O . ALA A 1 88 ? -8.632 3.374 12.166 1.00 95.88 88 ALA A O 1
ATOM 708 N N . LEU A 1 89 ? -9.899 2.620 13.860 1.00 97.38 89 LEU A N 1
ATOM 709 C CA . LEU A 1 89 ? -10.925 2.008 13.012 1.00 97.38 89 LEU A CA 1
ATOM 710 C C . LEU A 1 89 ? -11.647 3.042 12.140 1.00 97.38 89 LEU A C 1
ATOM 712 O O . LEU A 1 89 ? -11.822 2.807 10.948 1.00 97.38 89 LEU A O 1
ATOM 716 N N . GLU A 1 90 ? -12.040 4.181 12.712 1.00 95.75 90 GLU A N 1
ATOM 717 C CA . GLU A 1 90 ? -12.673 5.281 11.972 1.00 95.75 90 GLU A CA 1
ATOM 718 C C . GLU A 1 90 ? -11.738 5.858 10.898 1.00 95.75 90 GLU A C 1
ATOM 720 O O . GLU A 1 90 ? -12.159 6.044 9.757 1.00 95.75 90 GLU A O 1
ATOM 725 N N . LEU A 1 91 ? -10.460 6.069 11.233 1.00 96.00 91 LEU A N 1
ATOM 726 C CA . LEU A 1 91 ? -9.436 6.553 10.300 1.00 96.00 91 LEU A CA 1
ATOM 727 C C . LEU A 1 91 ? -9.254 5.612 9.106 1.00 96.00 91 LEU A C 1
ATOM 729 O O . LEU A 1 91 ? -9.174 6.065 7.964 1.00 96.00 91 LEU A O 1
ATOM 733 N N . GLU A 1 92 ? -9.158 4.307 9.356 1.00 97.25 92 GLU A N 1
ATOM 734 C CA . GLU A 1 92 ? -8.990 3.308 8.300 1.00 97.25 92 GLU A CA 1
ATOM 735 C C . GLU A 1 92 ? -10.257 3.132 7.453 1.00 97.25 92 GLU A C 1
ATOM 737 O O . GLU A 1 92 ? -10.173 3.023 6.227 1.00 97.25 92 GLU A O 1
ATOM 742 N N . ALA A 1 93 ? -11.440 3.164 8.073 1.00 97.25 93 ALA A N 1
ATOM 743 C CA . ALA A 1 93 ? -12.711 3.118 7.354 1.00 97.25 93 ALA A CA 1
ATOM 744 C C . ALA A 1 93 ? -12.887 4.334 6.430 1.00 97.25 93 ALA A C 1
ATOM 746 O O . ALA A 1 93 ? -13.282 4.189 5.271 1.00 97.25 93 ALA A O 1
ATOM 747 N N . ASP A 1 94 ? -12.535 5.527 6.907 1.00 97.31 94 ASP A N 1
ATOM 748 C CA . ASP A 1 94 ? -12.583 6.753 6.116 1.00 97.31 94 ASP A CA 1
ATOM 749 C C . ASP A 1 94 ? -11.565 6.727 4.962 1.00 97.31 94 ASP A C 1
ATOM 751 O O . ASP A 1 94 ? -11.919 6.943 3.799 1.00 97.31 94 ASP A O 1
ATOM 755 N N . ARG A 1 95 ? -10.311 6.351 5.238 1.00 96.44 95 ARG A N 1
ATOM 756 C CA . ARG A 1 95 ? -9.258 6.207 4.215 1.00 96.44 95 ARG A CA 1
ATOM 757 C C . ARG A 1 95 ? -9.625 5.197 3.133 1.00 96.44 95 ARG A C 1
ATOM 759 O O . ARG A 1 95 ? -9.298 5.410 1.963 1.00 96.44 95 ARG A O 1
ATOM 766 N N . MET A 1 96 ? -10.337 4.127 3.491 1.00 97.75 96 MET A N 1
ATOM 767 C CA . MET A 1 96 ? -10.755 3.093 2.546 1.00 97.75 96 MET A CA 1
ATOM 768 C C . MET A 1 96 ? -11.590 3.661 1.396 1.00 97.75 96 MET A C 1
ATOM 770 O O . MET A 1 96 ? -11.419 3.195 0.271 1.00 97.75 96 MET A O 1
ATOM 774 N N . ARG A 1 97 ? -12.462 4.656 1.637 1.00 96.19 97 ARG A N 1
ATOM 775 C CA . ARG A 1 97 ? -13.406 5.151 0.607 1.00 96.19 97 ARG A CA 1
ATOM 776 C C . ARG A 1 97 ? -13.368 6.648 0.303 1.00 96.19 97 ARG A C 1
ATOM 778 O O . ARG A 1 97 ? -13.888 7.031 -0.749 1.00 96.19 97 ARG A O 1
ATOM 785 N N . ASN A 1 98 ? -12.722 7.458 1.140 1.00 97.00 98 ASN A N 1
ATOM 786 C CA . ASN A 1 98 ? -12.757 8.919 1.057 1.00 97.00 98 ASN A CA 1
ATOM 787 C C . ASN A 1 98 ? -11.379 9.580 0.862 1.00 97.00 98 ASN A C 1
ATOM 789 O O . ASN A 1 98 ? -11.230 10.774 1.125 1.00 97.00 98 ASN A O 1
ATOM 793 N N . ALA A 1 99 ? -10.361 8.854 0.388 1.00 97.31 99 ALA A N 1
ATOM 794 C CA . ALA A 1 99 ? -9.064 9.447 0.058 1.00 97.31 99 ALA A CA 1
ATOM 795 C C . ALA A 1 99 ? -9.211 10.520 -1.036 1.00 97.31 99 ALA A C 1
ATOM 797 O O . ALA A 1 99 ? -9.831 10.287 -2.078 1.00 97.31 99 ALA A O 1
ATOM 798 N N . LEU A 1 100 ? -8.628 11.702 -0.805 1.00 96.62 100 LEU A N 1
ATOM 799 C CA . LEU A 1 100 ? -8.791 12.857 -1.699 1.00 96.62 100 LEU A CA 1
ATOM 800 C C . LEU A 1 100 ? -8.069 12.681 -3.039 1.00 96.62 100 LEU A C 1
ATOM 802 O O . LEU A 1 100 ? -8.598 13.087 -4.072 1.00 96.62 100 LEU A O 1
ATOM 806 N N . ILE A 1 101 ? -6.853 12.119 -3.002 1.00 97.75 101 ILE A N 1
ATOM 807 C CA . ILE A 1 101 ? -5.955 11.940 -4.157 1.00 97.75 101 ILE A CA 1
ATOM 808 C C . ILE A 1 101 ? -5.946 13.216 -5.023 1.00 97.75 101 ILE A C 1
ATOM 810 O O . ILE A 1 101 ? -6.373 13.221 -6.178 1.00 97.75 101 ILE A O 1
ATOM 814 N N . SER A 1 102 ? -5.544 14.351 -4.441 1.00 97.69 102 SER A N 1
ATOM 815 C CA . SER A 1 102 ? -5.556 15.627 -5.164 1.00 97.69 102 SER A CA 1
ATOM 816 C C . SER A 1 102 ? -4.478 15.664 -6.249 1.00 97.69 102 SER A C 1
ATOM 818 O O . SER A 1 102 ? -3.488 14.926 -6.202 1.00 97.69 102 SER A O 1
ATOM 820 N N . ARG A 1 103 ? -4.659 16.532 -7.249 1.00 98.06 103 ARG A N 1
ATOM 821 C CA . ARG A 1 103 ? -3.669 16.706 -8.321 1.00 98.06 103 ARG A CA 1
ATOM 822 C C . ARG A 1 103 ? -2.358 17.247 -7.758 1.00 98.06 103 ARG A C 1
ATOM 824 O O . ARG A 1 103 ? -1.300 16.764 -8.136 1.00 98.06 103 ARG A O 1
ATOM 831 N N . GLU A 1 104 ? -2.439 18.212 -6.851 1.00 97.81 104 GLU A N 1
ATOM 832 C CA . GLU A 1 104 ? -1.285 18.866 -6.234 1.00 97.81 104 GLU A CA 1
ATOM 833 C C . GLU A 1 104 ? -0.426 17.856 -5.468 1.00 97.81 104 GLU A C 1
ATOM 835 O O . GLU A 1 104 ? 0.786 17.801 -5.658 1.00 97.81 104 GLU A O 1
ATOM 840 N N . GLU A 1 105 ? -1.061 17.009 -4.654 1.00 97.81 105 GLU A N 1
ATOM 841 C CA . GLU A 1 105 ? -0.366 15.971 -3.894 1.00 97.81 105 GLU A CA 1
ATOM 842 C C . GLU A 1 105 ? 0.165 14.863 -4.801 1.00 97.81 105 GLU A C 1
ATOM 844 O O . GLU A 1 105 ? 1.260 14.364 -4.568 1.00 97.81 105 GLU A O 1
ATOM 849 N N . THR A 1 106 ? -0.556 14.526 -5.874 1.00 98.38 106 THR A N 1
ATOM 850 C CA . THR A 1 106 ? -0.082 13.550 -6.864 1.00 98.38 106 THR A CA 1
ATOM 851 C C . THR A 1 106 ? 1.216 14.021 -7.523 1.00 98.38 106 THR A C 1
ATOM 853 O O . THR A 1 106 ? 2.171 13.254 -7.621 1.00 98.38 106 THR A O 1
ATOM 856 N N . GLU A 1 107 ? 1.285 15.280 -7.964 1.00 98.31 107 GLU A N 1
ATOM 857 C CA . GLU A 1 107 ? 2.503 15.809 -8.588 1.00 98.31 107 GLU A CA 1
ATOM 858 C C . GLU A 1 107 ? 3.652 15.958 -7.587 1.00 98.31 107 GLU A C 1
ATOM 860 O O . GLU A 1 107 ? 4.798 15.663 -7.927 1.00 98.31 107 GLU A O 1
ATOM 865 N N . ALA A 1 108 ? 3.364 16.360 -6.346 1.00 98.00 108 ALA A N 1
ATOM 866 C CA . ALA A 1 108 ? 4.377 16.412 -5.297 1.00 98.00 108 ALA A CA 1
ATOM 867 C C . ALA A 1 108 ? 4.951 15.016 -5.010 1.00 98.00 108 ALA A C 1
ATOM 869 O O . ALA A 1 108 ? 6.170 14.829 -5.023 1.00 98.00 108 ALA A O 1
ATOM 870 N N . GLU A 1 109 ? 4.088 14.020 -4.821 1.00 98.12 109 GLU A N 1
ATOM 871 C CA . GLU A 1 109 ? 4.505 12.675 -4.433 1.00 98.12 109 GLU A CA 1
ATOM 872 C C . GLU A 1 109 ? 5.222 11.926 -5.555 1.00 98.12 109 GLU A C 1
ATOM 874 O O . GLU A 1 109 ? 6.148 11.160 -5.298 1.00 98.12 109 GLU A O 1
ATOM 879 N N . ARG A 1 110 ? 4.897 12.228 -6.817 1.00 98.19 110 ARG A N 1
ATOM 880 C CA . ARG A 1 110 ? 5.656 11.739 -7.974 1.00 98.19 110 ARG A CA 1
ATOM 881 C C . ARG A 1 110 ? 7.147 12.013 -7.833 1.00 98.19 110 ARG A C 1
ATOM 883 O O . ARG A 1 110 ? 7.962 11.145 -8.130 1.00 98.19 110 ARG A O 1
ATOM 890 N N . THR A 1 111 ? 7.507 13.219 -7.392 1.00 98.00 111 THR A N 1
ATOM 891 C CA . THR A 1 111 ? 8.918 13.594 -7.221 1.00 98.00 111 THR A CA 1
ATOM 892 C C . THR A 1 111 ? 9.586 12.794 -6.105 1.00 98.00 111 THR A C 1
ATOM 894 O O . THR A 1 111 ? 10.745 12.406 -6.248 1.00 98.00 111 THR A O 1
ATOM 897 N N . VAL A 1 112 ? 8.841 12.483 -5.040 1.00 98.31 112 VAL A N 1
ATOM 898 C CA . VAL A 1 112 ? 9.308 11.665 -3.913 1.00 98.31 112 VAL A CA 1
ATOM 899 C C . VAL A 1 112 ? 9.570 10.236 -4.374 1.00 98.31 112 VAL A C 1
ATOM 901 O O . VAL A 1 112 ? 10.670 9.735 -4.169 1.00 98.31 112 VAL A O 1
ATOM 904 N N . ILE A 1 113 ? 8.619 9.619 -5.075 1.00 98.00 113 ILE A N 1
ATOM 905 C CA . ILE A 1 113 ? 8.726 8.228 -5.541 1.00 98.00 113 ILE A CA 1
ATOM 906 C C . ILE A 1 113 ? 9.820 8.079 -6.607 1.00 98.00 113 ILE A C 1
ATOM 908 O O . ILE A 1 113 ? 10.569 7.103 -6.605 1.00 98.00 113 ILE A O 1
ATOM 912 N N . VAL A 1 114 ? 9.968 9.058 -7.509 1.00 98.31 114 VAL A N 1
ATOM 913 C CA . VAL A 1 114 ? 11.086 9.065 -8.469 1.00 98.31 114 VAL A CA 1
ATOM 914 C C . VAL A 1 114 ? 12.425 9.118 -7.732 1.00 98.31 114 VAL A C 1
ATOM 916 O O . VAL A 1 114 ? 13.316 8.336 -8.058 1.00 98.31 114 VAL A O 1
ATOM 919 N N . SER A 1 115 ? 12.553 9.985 -6.724 1.00 98.06 115 SER A N 1
ATOM 920 C CA . SER A 1 115 ? 13.764 10.091 -5.902 1.00 98.06 115 SER A CA 1
ATOM 921 C C . SER A 1 115 ? 14.039 8.810 -5.109 1.00 98.06 115 SER A C 1
ATOM 923 O O . SER A 1 115 ? 15.177 8.353 -5.043 1.00 98.06 115 SER A O 1
ATOM 925 N N . GLU A 1 116 ? 13.004 8.183 -4.549 1.00 97.69 116 GLU A N 1
ATOM 926 C CA . GLU A 1 116 ? 13.114 6.900 -3.855 1.00 97.69 116 GLU A CA 1
ATOM 927 C C . GLU A 1 116 ? 13.645 5.810 -4.783 1.00 97.69 116 GLU A C 1
ATOM 929 O O . GLU A 1 116 ? 14.614 5.123 -4.447 1.00 97.69 116 GLU A O 1
ATOM 934 N N . ARG A 1 117 ? 13.075 5.698 -5.988 1.00 96.44 117 ARG A N 1
ATOM 935 C CA . ARG A 1 117 ? 13.553 4.740 -6.982 1.00 96.44 117 ARG A CA 1
ATOM 936 C C . ARG A 1 117 ? 14.994 5.017 -7.393 1.00 96.44 117 ARG A C 1
ATOM 938 O O . ARG A 1 117 ? 15.793 4.088 -7.452 1.00 96.44 117 ARG A O 1
ATOM 945 N N . GLU A 1 118 ? 15.351 6.272 -7.638 1.00 95.88 118 GLU A N 1
ATOM 946 C CA . GLU A 1 118 ? 16.737 6.661 -7.931 1.00 95.88 118 GLU A CA 1
ATOM 947 C C . GLU A 1 118 ? 17.680 6.352 -6.757 1.00 95.88 118 GLU A C 1
ATOM 949 O O . GLU A 1 118 ? 18.833 5.968 -6.958 1.00 95.88 118 GLU A O 1
ATOM 954 N N . GLY A 1 119 ? 17.176 6.442 -5.526 1.00 95.31 119 GLY A N 1
ATOM 955 C CA . GLY A 1 119 ? 17.836 5.966 -4.318 1.00 95.31 119 GLY A CA 1
ATOM 956 C C . GLY A 1 119 ? 18.129 4.467 -4.367 1.00 95.31 119 GLY A C 1
ATOM 957 O O . GLY A 1 119 ? 19.274 4.071 -4.145 1.00 95.31 119 GLY A O 1
ATOM 958 N N . LEU A 1 120 ? 17.135 3.642 -4.714 1.00 93.44 120 LEU A N 1
ATOM 959 C CA . LEU A 1 120 ? 17.302 2.191 -4.874 1.00 93.44 120 LEU A CA 1
ATOM 960 C C . LEU A 1 120 ? 18.257 1.833 -6.019 1.00 93.44 120 LEU A C 1
ATOM 962 O O . LEU A 1 120 ? 19.066 0.920 -5.874 1.00 93.44 120 LEU A O 1
ATOM 966 N N . GLU A 1 121 ? 18.240 2.589 -7.121 1.00 91.62 121 GLU A N 1
ATOM 967 C CA . GLU A 1 121 ? 19.169 2.427 -8.251 1.00 91.62 121 GLU A CA 1
ATOM 968 C C . GLU A 1 121 ? 20.648 2.595 -7.832 1.00 91.62 121 GLU A C 1
ATOM 970 O O . GLU A 1 121 ? 21.553 2.155 -8.552 1.00 91.62 121 GLU A O 1
ATOM 975 N N . ASN A 1 122 ? 20.923 3.178 -6.655 1.00 89.19 122 ASN A N 1
ATOM 976 C CA . ASN A 1 122 ? 22.272 3.248 -6.097 1.00 89.19 122 ASN A CA 1
ATOM 977 C C . ASN A 1 122 ? 22.767 1.932 -5.489 1.00 89.19 122 ASN A C 1
ATOM 979 O O . ASN A 1 122 ? 23.984 1.719 -5.495 1.00 89.19 122 ASN A O 1
ATOM 983 N N . ASP A 1 123 ? 21.878 1.036 -5.053 1.00 88.94 123 ASP A N 1
ATOM 984 C CA . ASP A 1 123 ? 22.240 -0.299 -4.571 1.00 88.94 123 ASP A CA 1
ATOM 985 C C . ASP A 1 123 ? 22.533 -1.235 -5.763 1.00 88.94 123 ASP A C 1
ATOM 987 O O . ASP A 1 123 ? 21.653 -1.489 -6.591 1.00 88.94 123 ASP A O 1
ATOM 991 N N . PRO A 1 124 ? 23.752 -1.799 -5.884 1.00 85.69 124 PRO A N 1
ATOM 992 C CA . PRO A 1 124 ? 24.067 -2.748 -6.955 1.00 85.69 124 PRO A CA 1
ATOM 993 C C . PRO A 1 124 ? 23.184 -4.010 -6.944 1.00 85.69 124 PRO A C 1
ATOM 995 O O . PRO A 1 124 ? 23.006 -4.635 -7.991 1.00 85.69 124 PRO A O 1
ATOM 998 N N . SER A 1 125 ? 22.619 -4.382 -5.794 1.00 90.12 125 SER A N 1
ATOM 999 C CA . SER A 1 125 ? 21.730 -5.540 -5.647 1.00 90.12 125 SER A CA 1
ATOM 1000 C C . SER A 1 125 ? 20.336 -5.284 -6.216 1.00 90.12 125 SER A C 1
ATOM 1002 O O . SER A 1 125 ? 19.690 -6.233 -6.660 1.00 90.12 125 SER A O 1
ATOM 1004 N N . PHE A 1 126 ? 19.879 -4.027 -6.223 1.00 92.25 126 PHE A N 1
ATOM 1005 C CA . PHE A 1 126 ? 18.544 -3.653 -6.690 1.00 92.25 126 PHE A CA 1
ATOM 1006 C C . PHE A 1 126 ? 18.385 -3.912 -8.188 1.00 92.25 126 PHE A C 1
ATOM 1008 O O . PHE A 1 126 ? 17.517 -4.682 -8.588 1.00 92.25 126 PHE A O 1
ATOM 1015 N N . LEU A 1 127 ? 19.277 -3.351 -9.014 1.00 90.06 127 LEU A N 1
ATOM 1016 C CA . LEU A 1 127 ? 19.219 -3.529 -10.470 1.00 90.06 127 LEU A CA 1
ATOM 1017 C C . LEU A 1 127 ? 19.375 -4.998 -10.874 1.00 90.06 127 LEU A C 1
ATOM 1019 O O . LEU A 1 127 ? 18.701 -5.462 -11.789 1.00 90.06 127 LEU A O 1
ATOM 1023 N N . LEU A 1 128 ? 20.253 -5.748 -10.199 1.00 93.31 128 LEU A N 1
ATOM 1024 C CA . LEU A 1 128 ? 20.403 -7.178 -10.471 1.00 93.31 128 LEU A CA 1
ATOM 1025 C C . LEU A 1 128 ? 19.130 -7.955 -10.108 1.00 93.31 128 LEU A C 1
ATOM 1027 O O . LEU A 1 128 ? 18.704 -8.803 -10.892 1.00 93.31 128 LEU A O 1
ATOM 1031 N N . GLY A 1 129 ? 18.512 -7.633 -8.968 1.00 94.62 129 GLY A N 1
ATOM 1032 C CA . GLY A 1 129 ? 17.269 -8.249 -8.509 1.00 94.62 129 GLY A CA 1
ATOM 1033 C C . GLY A 1 129 ? 16.095 -7.954 -9.433 1.00 94.62 129 GLY A C 1
ATOM 1034 O O . GLY A 1 129 ? 15.379 -8.874 -9.819 1.00 94.62 129 GLY A O 1
ATOM 1035 N N . GLU A 1 130 ? 15.952 -6.701 -9.857 1.00 94.25 130 GLU A N 1
ATOM 1036 C CA . GLU A 1 130 ? 14.931 -6.278 -10.817 1.00 94.25 130 GLU A CA 1
ATOM 1037 C C . GLU A 1 130 ? 15.074 -7.024 -12.148 1.00 94.25 130 GLU A C 1
ATOM 1039 O O . GLU A 1 130 ? 14.104 -7.569 -12.671 1.00 94.25 130 GLU A O 1
ATOM 1044 N N . GLN A 1 131 ? 16.295 -7.120 -12.681 1.00 94.56 131 GLN A N 1
ATOM 1045 C CA . GLN A 1 131 ? 16.537 -7.843 -13.928 1.00 94.56 131 GLN A CA 1
ATOM 1046 C C . GLN A 1 131 ? 16.303 -9.349 -13.771 1.00 94.56 131 GLN A C 1
ATOM 1048 O O . GLN A 1 131 ? 15.726 -9.971 -14.663 1.00 94.56 131 GLN A O 1
ATOM 1053 N N . LEU A 1 132 ? 16.704 -9.942 -12.639 1.00 95.69 132 LEU A N 1
ATOM 1054 C CA . LEU A 1 132 ? 16.420 -11.344 -12.331 1.00 95.69 132 LEU A CA 1
ATOM 1055 C C . LEU A 1 132 ? 14.908 -11.607 -12.275 1.00 95.69 132 LEU A C 1
ATOM 1057 O O . LEU A 1 132 ? 14.440 -12.591 -12.847 1.00 95.69 132 LEU A O 1
ATOM 1061 N N . GLN A 1 133 ? 14.149 -10.728 -11.622 1.00 94.38 133 GLN A N 1
ATOM 1062 C CA . GLN A 1 133 ? 12.692 -10.805 -11.537 1.00 94.38 133 GLN A CA 1
ATOM 1063 C C . GLN A 1 133 ? 12.048 -10.688 -12.926 1.00 94.38 133 GLN A C 1
ATOM 1065 O O . GLN A 1 133 ? 11.236 -11.540 -13.298 1.00 94.38 133 GLN A O 1
ATOM 1070 N N . ALA A 1 134 ? 12.488 -9.723 -13.736 1.00 94.38 134 ALA A N 1
ATOM 1071 C CA . ALA A 1 134 ? 11.996 -9.512 -15.094 1.00 94.38 134 ALA A CA 1
ATOM 1072 C C . ALA A 1 134 ? 12.244 -10.713 -16.018 1.00 94.38 134 ALA A C 1
ATOM 1074 O O . ALA A 1 134 ? 11.367 -11.085 -16.793 1.00 94.38 134 ALA A O 1
ATOM 1075 N N . ILE A 1 135 ? 13.405 -11.375 -15.936 1.00 95.19 135 ILE A N 1
ATOM 1076 C CA . ILE A 1 135 ? 13.637 -12.579 -16.751 1.00 95.19 135 ILE A CA 1
ATOM 1077 C C . ILE A 1 135 ? 12.939 -13.819 -16.195 1.00 95.19 135 ILE A C 1
ATOM 1079 O O . ILE A 1 135 ? 12.695 -14.758 -16.957 1.00 95.19 135 ILE A O 1
ATOM 1083 N N . ALA A 1 136 ? 12.617 -13.856 -14.900 1.00 94.31 136 ALA A N 1
ATOM 1084 C CA . ALA A 1 136 ? 11.945 -14.995 -14.284 1.00 94.31 136 ALA A CA 1
ATOM 1085 C C . ALA A 1 136 ? 10.489 -15.134 -14.754 1.00 94.31 136 ALA A C 1
ATOM 1087 O O . ALA A 1 136 ? 9.996 -16.260 -14.823 1.00 94.31 136 ALA A O 1
ATOM 1088 N N . PHE A 1 137 ? 9.823 -14.035 -15.124 1.00 92.31 137 PHE A N 1
ATOM 1089 C CA . PHE A 1 137 ? 8.423 -14.025 -15.557 1.00 92.31 137 PHE A CA 1
ATOM 1090 C C . PHE A 1 137 ? 8.271 -13.366 -16.929 1.00 92.31 137 PHE A C 1
ATOM 1092 O O . PHE A 1 137 ? 8.628 -12.211 -17.116 1.00 92.31 137 PHE A O 1
ATOM 1099 N N . ASN A 1 138 ? 7.714 -14.087 -17.902 1.00 89.50 138 ASN A N 1
ATOM 1100 C CA . ASN A 1 138 ? 7.501 -13.562 -19.253 1.00 89.50 138 ASN A CA 1
ATOM 1101 C C . ASN A 1 138 ? 6.179 -12.804 -19.380 1.00 89.50 138 ASN A C 1
ATOM 1103 O O . ASN A 1 138 ? 6.068 -11.882 -20.184 1.00 89.50 138 ASN A O 1
ATOM 1107 N N . ARG A 1 139 ? 5.148 -13.254 -18.658 1.00 89.12 139 ARG A N 1
ATOM 1108 C CA . ARG A 1 139 ? 3.789 -12.708 -18.742 1.00 89.12 139 ARG A CA 1
ATOM 1109 C C . ARG A 1 139 ? 3.280 -12.251 -17.386 1.00 89.12 139 ARG A C 1
ATOM 1111 O O . ARG A 1 139 ? 2.537 -11.277 -17.320 1.00 89.12 139 ARG A O 1
ATOM 1118 N N . HIS A 1 140 ? 3.611 -12.984 -16.329 1.00 90.06 140 HIS A N 1
ATOM 1119 C CA . HIS A 1 140 ? 3.086 -12.703 -15.007 1.00 90.06 140 HIS A CA 1
ATOM 1120 C C . HIS A 1 140 ? 3.547 -11.313 -14.538 1.00 90.06 140 HIS A C 1
ATOM 1122 O O . HIS A 1 140 ? 4.745 -11.031 -14.598 1.00 90.06 140 HIS A O 1
ATOM 1128 N N . PRO A 1 141 ? 2.641 -10.473 -14.007 1.00 90.56 141 PRO A N 1
ATOM 1129 C CA . PRO A 1 141 ? 2.976 -9.147 -13.482 1.00 90.56 141 PRO A CA 1
ATOM 1130 C C . PRO A 1 141 ? 4.095 -9.124 -12.431 1.00 90.56 141 PRO A C 1
ATOM 1132 O O . PRO A 1 141 ? 4.773 -8.120 -12.280 1.00 90.56 141 PRO A O 1
ATOM 1135 N N . TYR A 1 142 ? 4.361 -10.255 -11.769 1.00 91.56 142 TYR A N 1
ATOM 1136 C CA . TYR A 1 142 ? 5.525 -10.423 -10.886 1.00 91.56 142 TYR A CA 1
ATOM 1137 C C . TYR A 1 142 ? 6.874 -10.192 -11.575 1.00 91.56 142 TYR A C 1
ATOM 1139 O O . TYR A 1 142 ? 7.872 -10.116 -10.873 1.00 91.56 142 TYR A O 1
ATOM 1147 N N . GLY A 1 143 ? 6.945 -10.115 -12.907 1.00 92.50 143 GLY A N 1
ATOM 1148 C CA . GLY A 1 143 ? 8.154 -9.677 -13.609 1.00 92.50 143 GLY A CA 1
ATOM 1149 C C . GLY A 1 143 ? 8.483 -8.196 -13.400 1.00 92.50 143 GLY A C 1
ATOM 1150 O O . GLY A 1 143 ? 9.588 -7.776 -13.725 1.00 92.50 143 GLY A O 1
ATOM 1151 N N . GLN A 1 144 ? 7.548 -7.411 -12.863 1.00 91.50 144 GLN A N 1
ATOM 1152 C CA . GLN A 1 144 ? 7.729 -6.003 -12.532 1.00 91.50 144 GLN A CA 1
ATOM 1153 C C . GLN A 1 144 ? 7.878 -5.845 -11.017 1.00 91.50 144 GLN A C 1
ATOM 1155 O O . GLN A 1 144 ? 7.143 -6.459 -10.242 1.00 91.50 144 GLN A O 1
ATOM 1160 N N . GLY A 1 145 ? 8.841 -5.025 -10.597 1.00 92.50 145 GLY A N 1
ATOM 1161 C CA . GLY A 1 145 ? 9.029 -4.692 -9.188 1.00 92.50 145 GLY A CA 1
ATOM 1162 C C . GLY A 1 145 ? 7.943 -3.740 -8.683 1.00 92.50 145 GLY A C 1
ATOM 1163 O O . GLY A 1 145 ? 7.436 -2.912 -9.437 1.00 92.50 145 GLY A O 1
ATOM 1164 N N . VAL A 1 146 ? 7.638 -3.815 -7.385 1.00 96.31 146 VAL A N 1
ATOM 1165 C CA . VAL A 1 146 ? 6.573 -3.029 -6.730 1.00 96.31 146 VAL A CA 1
ATOM 1166 C C . VAL A 1 146 ? 6.739 -1.517 -6.902 1.00 96.31 146 VAL A C 1
ATOM 1168 O O . VAL A 1 146 ? 5.749 -0.814 -7.065 1.00 96.31 146 VAL A O 1
ATOM 1171 N N . ILE A 1 147 ? 7.975 -1.009 -6.904 1.00 96.56 147 ILE A N 1
ATOM 1172 C CA . ILE A 1 147 ? 8.235 0.426 -7.088 1.00 96.56 147 ILE A CA 1
ATOM 1173 C C . ILE A 1 147 ? 7.944 0.911 -8.521 1.00 96.56 147 ILE A C 1
ATOM 1175 O O . ILE A 1 147 ? 7.797 2.107 -8.746 1.00 96.56 147 ILE A O 1
ATOM 1179 N N . GLY A 1 148 ? 7.839 -0.006 -9.489 1.00 95.62 148 GLY A N 1
ATOM 1180 C CA . GLY A 1 148 ? 7.530 0.296 -10.883 1.00 95.62 148 GLY A CA 1
ATOM 1181 C C . GLY A 1 148 ? 8.675 0.912 -11.682 1.00 95.62 148 GLY A C 1
ATOM 1182 O O . GLY A 1 148 ? 9.763 1.185 -11.169 1.00 95.62 148 GLY A O 1
ATOM 1183 N N . SER A 1 149 ? 8.426 1.123 -12.973 1.00 95.19 149 SER A N 1
ATOM 1184 C CA . SER A 1 149 ? 9.356 1.798 -13.880 1.00 95.19 149 SER A CA 1
ATOM 1185 C C . SER A 1 149 ? 9.348 3.308 -13.656 1.00 95.19 149 SER A C 1
ATOM 1187 O O . SER A 1 149 ? 8.293 3.940 -13.607 1.00 95.19 149 SER A O 1
ATOM 1189 N N . LYS A 1 150 ? 10.537 3.921 -13.627 1.00 96.38 150 LYS A N 1
ATOM 1190 C CA . LYS A 1 150 ? 10.687 5.378 -13.494 1.00 96.38 150 LYS A CA 1
ATOM 1191 C C . LYS A 1 150 ? 9.923 6.155 -14.572 1.00 96.38 150 LYS A C 1
ATOM 1193 O O . LYS A 1 150 ? 9.366 7.210 -14.277 1.00 96.38 150 LYS A O 1
ATOM 1198 N N . ASP A 1 151 ? 9.889 5.651 -15.803 1.00 96.69 151 ASP A N 1
ATOM 1199 C CA . ASP A 1 151 ? 9.200 6.329 -16.906 1.00 96.69 151 ASP A CA 1
ATOM 1200 C C . ASP A 1 151 ? 7.677 6.230 -16.768 1.00 96.69 151 ASP A C 1
ATOM 1202 O O . ASP A 1 151 ? 6.965 7.194 -17.045 1.00 96.69 151 ASP A O 1
ATOM 1206 N N . GLU A 1 152 ? 7.168 5.110 -16.256 1.00 96.81 152 GLU A N 1
ATOM 1207 C CA . GLU A 1 152 ? 5.733 4.925 -16.032 1.00 96.81 152 GLU A CA 1
ATOM 1208 C C . GLU A 1 152 ? 5.240 5.736 -14.824 1.00 96.81 152 GLU A C 1
ATOM 1210 O O . GLU A 1 152 ? 4.209 6.402 -14.916 1.00 96.81 152 GLU A O 1
ATOM 1215 N N . ILE A 1 153 ? 6.025 5.811 -13.741 1.00 97.56 153 ILE A N 1
ATOM 1216 C CA . ILE A 1 153 ? 5.751 6.689 -12.585 1.00 97.56 153 ILE A CA 1
ATOM 1217 C C . ILE A 1 153 ? 5.610 8.155 -13.027 1.00 97.56 153 ILE A C 1
ATOM 1219 O O . ILE A 1 153 ? 4.740 8.887 -12.538 1.00 97.56 153 ILE A O 1
ATOM 1223 N N . LYS A 1 154 ? 6.450 8.595 -13.974 1.00 97.38 154 LYS A N 1
ATOM 1224 C CA . LYS A 1 154 ? 6.413 9.961 -14.521 1.00 97.38 154 LYS A CA 1
ATOM 1225 C C . LYS A 1 154 ? 5.161 10.243 -15.350 1.00 97.38 154 LYS A C 1
ATOM 1227 O O . LYS A 1 154 ? 4.708 11.383 -15.374 1.00 97.38 154 LYS A O 1
ATOM 1232 N N . LEU A 1 155 ? 4.612 9.230 -16.017 1.00 96.25 155 LEU A N 1
ATOM 1233 C CA . LEU A 1 155 ? 3.425 9.349 -16.871 1.00 96.25 155 LEU A CA 1
ATOM 1234 C C . LEU A 1 155 ? 2.108 9.120 -16.113 1.00 96.25 155 LEU A C 1
ATOM 1236 O O . LEU A 1 155 ? 1.032 9.415 -16.637 1.00 96.25 155 LEU A O 1
ATOM 1240 N N . MET A 1 156 ? 2.174 8.600 -14.887 1.00 96.06 156 MET A N 1
ATOM 1241 C CA . MET A 1 156 ? 1.001 8.215 -14.111 1.00 96.06 156 MET A CA 1
ATOM 1242 C C . MET A 1 156 ? 0.131 9.419 -13.728 1.00 96.06 156 MET A C 1
ATOM 1244 O O . MET A 1 156 ? 0.578 10.363 -13.073 1.00 96.06 156 MET A O 1
ATOM 1248 N N . THR A 1 157 ? -1.147 9.378 -14.101 1.00 97.00 157 THR A N 1
ATOM 1249 C CA . THR A 1 157 ? -2.085 10.482 -13.865 1.00 97.00 157 THR A CA 1
ATOM 1250 C C . THR A 1 157 ? -2.833 10.327 -12.542 1.00 97.00 157 THR A C 1
ATOM 1252 O O . THR A 1 157 ? -3.092 9.211 -12.088 1.00 97.00 157 THR A O 1
ATOM 1255 N N . ARG A 1 158 ? -3.266 11.455 -11.960 1.00 97.69 158 ARG A N 1
ATOM 1256 C CA . ARG A 1 158 ? -4.180 11.466 -10.804 1.00 97.69 158 ARG A CA 1
ATOM 1257 C C . ARG A 1 158 ? -5.416 10.617 -11.070 1.00 97.69 158 ARG A C 1
ATOM 1259 O O . ARG A 1 158 ? -5.787 9.806 -10.234 1.00 97.69 158 ARG A O 1
ATOM 1266 N N . ASP A 1 159 ? -6.058 10.801 -12.222 1.00 98.31 159 ASP A N 1
ATOM 1267 C CA . ASP A 1 159 ? -7.308 10.101 -12.536 1.00 98.31 159 ASP A CA 1
ATOM 1268 C C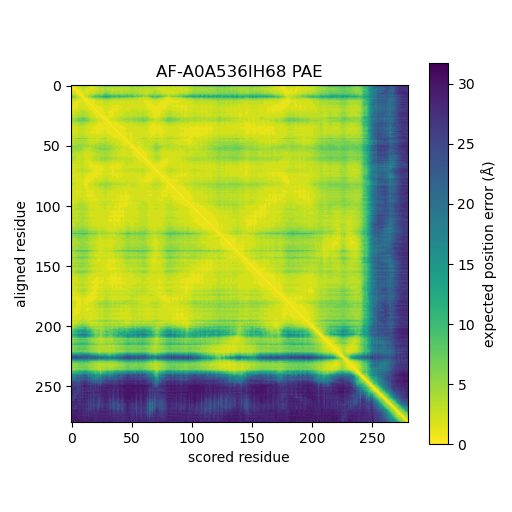 . ASP A 1 159 ? -7.090 8.582 -12.641 1.00 98.31 159 ASP A C 1
ATOM 1270 O O . ASP A 1 159 ? -7.937 7.817 -12.186 1.00 98.31 159 ASP A O 1
ATOM 1274 N N . GLY A 1 160 ? -5.931 8.142 -13.149 1.00 97.31 160 GLY A N 1
ATOM 1275 C CA . GLY A 1 160 ? -5.528 6.733 -13.134 1.00 97.31 160 GLY A CA 1
ATOM 1276 C C . GLY A 1 160 ? -5.354 6.183 -11.716 1.00 97.31 160 GLY A C 1
ATOM 1277 O O . GLY A 1 160 ? -5.922 5.142 -11.393 1.00 97.31 160 GLY A O 1
ATOM 1278 N N . LEU A 1 161 ? -4.647 6.917 -10.848 1.00 97.94 161 LEU A N 1
ATOM 1279 C CA . LEU A 1 161 ? -4.511 6.571 -9.427 1.00 97.94 161 LEU A CA 1
ATOM 1280 C C . LEU A 1 161 ? -5.881 6.489 -8.744 1.00 97.94 161 LEU A C 1
ATOM 1282 O O . LEU A 1 161 ? -6.188 5.509 -8.074 1.00 97.94 161 LEU A O 1
ATOM 1286 N N . TYR A 1 162 ? -6.741 7.485 -8.953 1.00 98.06 162 TYR A N 1
ATOM 1287 C CA . TYR A 1 162 ? -8.073 7.509 -8.357 1.00 98.06 162 TYR A CA 1
ATOM 1288 C C . TYR A 1 162 ? -8.944 6.349 -8.853 1.00 98.06 162 TYR A C 1
ATOM 1290 O O . TYR A 1 162 ? -9.642 5.720 -8.061 1.00 98.06 162 TYR A O 1
ATOM 1298 N N . ALA A 1 163 ? -8.873 6.006 -10.141 1.00 96.62 163 ALA A N 1
ATOM 1299 C CA . ALA A 1 163 ? -9.582 4.853 -10.686 1.00 96.62 163 ALA A CA 1
ATOM 1300 C C . ALA A 1 163 ? -9.099 3.532 -10.063 1.00 96.62 163 ALA A C 1
ATOM 1302 O O . ALA A 1 163 ? -9.925 2.695 -9.696 1.00 96.62 163 ALA A O 1
ATOM 1303 N N . HIS A 1 164 ? -7.784 3.353 -9.889 1.00 96.50 164 HIS A N 1
ATOM 1304 C CA . HIS A 1 164 ? -7.219 2.167 -9.231 1.00 96.50 164 HIS A CA 1
ATOM 1305 C C . HIS A 1 164 ? -7.611 2.095 -7.754 1.00 96.50 164 HIS A C 1
ATOM 1307 O O . HIS A 1 164 ? -8.037 1.042 -7.282 1.00 96.50 164 HIS A O 1
ATOM 1313 N N . TYR A 1 165 ? -7.585 3.228 -7.049 1.00 97.69 165 TYR A N 1
ATOM 1314 C CA . TYR A 1 165 ? -8.090 3.344 -5.683 1.00 97.69 165 TYR A CA 1
ATOM 1315 C C . TYR A 1 165 ? -9.550 2.890 -5.585 1.00 97.69 165 TYR A C 1
ATOM 1317 O O . TYR A 1 165 ? -9.873 1.957 -4.850 1.00 97.69 165 TYR A O 1
ATOM 1325 N N . ARG A 1 166 ? -10.433 3.483 -6.395 1.00 96.25 166 ARG A N 1
ATOM 1326 C CA . ARG A 1 166 ? -11.863 3.151 -6.391 1.00 96.25 166 ARG A CA 1
ATOM 1327 C C . ARG A 1 166 ? -12.133 1.695 -6.744 1.00 96.25 166 ARG A C 1
ATOM 1329 O O . ARG A 1 166 ? -13.041 1.113 -6.166 1.00 96.25 166 ARG A O 1
ATOM 1336 N N . ARG A 1 167 ? -11.336 1.107 -7.639 1.00 95.19 167 ARG A N 1
ATOM 1337 C CA . ARG A 1 167 ? -11.459 -0.292 -8.065 1.00 95.19 167 ARG A CA 1
ATOM 1338 C C . ARG A 1 167 ? -11.054 -1.296 -6.985 1.00 95.19 167 ARG A C 1
ATOM 1340 O O . ARG A 1 167 ? -11.648 -2.368 -6.923 1.00 95.19 167 ARG A O 1
ATOM 1347 N N . HIS A 1 168 ? -10.027 -0.992 -6.194 1.00 95.94 168 HIS A N 1
ATOM 1348 C CA . HIS A 1 168 ? -9.369 -1.991 -5.345 1.00 95.94 168 HIS A CA 1
ATOM 1349 C C . HIS A 1 168 ? -9.569 -1.791 -3.838 1.00 95.94 168 HIS A C 1
ATOM 1351 O O . HIS A 1 168 ? -9.447 -2.759 -3.085 1.00 95.94 168 HIS A O 1
ATOM 1357 N N . TYR A 1 169 ? -9.888 -0.578 -3.388 1.00 97.19 169 TYR A N 1
ATOM 1358 C CA . TYR A 1 169 ? -10.009 -0.248 -1.970 1.00 97.19 169 TYR A CA 1
ATOM 1359 C C . TYR A 1 169 ? -11.481 -0.241 -1.576 1.00 97.19 169 TYR A C 1
ATOM 1361 O O . TYR A 1 169 ? -12.178 0.769 -1.674 1.00 97.19 169 TYR A O 1
ATOM 1369 N N . ALA A 1 170 ? -11.975 -1.414 -1.193 1.00 95.81 170 ALA A N 1
ATOM 1370 C CA . ALA A 1 170 ? -13.361 -1.622 -0.800 1.00 95.81 170 ALA A CA 1
ATOM 1371 C C . ALA A 1 170 ? -13.483 -2.790 0.191 1.00 95.81 170 ALA A C 1
ATOM 1373 O O . ALA A 1 170 ? -12.633 -3.688 0.186 1.00 95.81 170 ALA A O 1
ATOM 1374 N N . PRO A 1 171 ? -14.566 -2.852 0.988 1.00 95.88 171 PRO A N 1
ATOM 1375 C CA . PRO A 1 171 ? -14.733 -3.886 2.008 1.00 95.88 171 PRO A CA 1
ATOM 1376 C C . PRO A 1 171 ? -14.742 -5.318 1.453 1.00 95.88 171 PRO A C 1
ATOM 1378 O O . PRO A 1 171 ? -14.392 -6.259 2.156 1.00 95.88 171 PRO A O 1
ATOM 1381 N N . ASN A 1 172 ? -15.162 -5.545 0.207 1.00 94.62 172 ASN A N 1
ATOM 1382 C CA . ASN A 1 172 ? -15.149 -6.877 -0.413 1.00 94.62 172 ASN A CA 1
ATOM 1383 C C . ASN A 1 172 ? -13.788 -7.284 -1.005 1.00 94.62 172 ASN A C 1
ATOM 1385 O O . ASN A 1 172 ? -13.634 -8.448 -1.364 1.00 94.62 172 ASN A O 1
ATOM 1389 N N . ASN A 1 173 ? -12.811 -6.373 -1.067 1.00 95.94 173 ASN A N 1
ATOM 1390 C CA . ASN A 1 173 ? -11.445 -6.642 -1.533 1.00 95.94 173 ASN A CA 1
ATOM 1391 C C . ASN A 1 173 ? -10.398 -6.465 -0.414 1.00 95.94 173 ASN A C 1
ATOM 1393 O O . ASN A 1 173 ? -9.219 -6.236 -0.688 1.00 95.94 173 ASN A O 1
ATOM 1397 N N . ALA A 1 174 ? -10.822 -6.558 0.848 1.00 96.25 174 ALA A N 1
ATOM 1398 C CA . ALA A 1 174 ? -9.957 -6.394 2.005 1.00 96.25 174 ALA A CA 1
ATOM 1399 C C . ALA A 1 174 ? -10.331 -7.337 3.156 1.00 96.25 174 ALA A C 1
ATOM 1401 O O . ALA A 1 174 ? -11.483 -7.771 3.295 1.00 96.25 174 ALA A O 1
ATOM 1402 N N . TYR A 1 175 ? -9.350 -7.596 4.016 1.00 95.69 175 TYR A N 1
ATOM 1403 C CA . TYR A 1 175 ? -9.568 -8.147 5.347 1.00 95.69 175 TYR A CA 1
ATOM 1404 C C . TYR A 1 175 ? -8.994 -7.216 6.407 1.00 95.69 175 TYR A C 1
ATOM 1406 O O . TYR A 1 175 ? -7.960 -6.577 6.208 1.00 95.69 175 TYR A O 1
ATOM 1414 N N . VAL A 1 176 ? -9.672 -7.164 7.549 1.00 97.81 176 VAL A N 1
ATOM 1415 C CA . VAL A 1 176 ? -9.233 -6.384 8.705 1.00 97.81 176 VAL A CA 1
ATOM 1416 C C . VAL A 1 176 ? -8.902 -7.344 9.834 1.00 97.81 176 VAL A C 1
ATOM 1418 O O . VAL A 1 176 ? -9.682 -8.246 10.148 1.00 97.81 176 VAL A O 1
ATOM 1421 N N . ILE A 1 177 ? -7.734 -7.153 10.433 1.00 98.25 177 ILE A N 1
ATOM 1422 C CA . ILE A 1 177 ? -7.260 -7.924 11.577 1.00 98.25 177 ILE A CA 1
ATOM 1423 C C . ILE A 1 177 ? -7.094 -6.958 12.741 1.00 98.25 177 ILE A C 1
ATOM 1425 O O . ILE A 1 177 ? -6.372 -5.970 12.629 1.00 98.25 177 ILE A O 1
ATOM 1429 N N . VAL A 1 178 ? -7.746 -7.259 13.857 1.00 98.25 178 VAL A N 1
ATOM 1430 C CA . VAL A 1 178 ? -7.676 -6.465 15.081 1.00 98.25 178 VAL A CA 1
ATOM 1431 C C . VAL A 1 178 ? -7.201 -7.363 16.216 1.00 98.25 178 VAL A C 1
ATOM 1433 O O . VAL A 1 178 ? -7.821 -8.388 16.505 1.00 98.25 178 VAL A O 1
ATOM 1436 N N . VAL A 1 179 ? -6.083 -7.005 16.848 1.00 98.31 179 VAL A N 1
ATOM 1437 C CA . VAL A 1 179 ? -5.466 -7.810 17.911 1.00 98.31 179 VAL A CA 1
ATOM 1438 C C . VAL A 1 179 ? -5.104 -6.937 19.104 1.00 98.31 179 VAL A C 1
ATOM 1440 O O . VAL A 1 179 ? -4.417 -5.936 18.924 1.00 98.31 179 VAL A O 1
ATOM 1443 N N . GLY A 1 180 ? -5.500 -7.298 20.327 1.00 97.69 180 GLY A N 1
ATOM 1444 C CA . GLY A 1 180 ? -5.096 -6.513 21.502 1.00 97.69 180 GLY A CA 1
ATOM 1445 C C . GLY A 1 180 ? -5.845 -6.786 22.800 1.00 97.69 180 GLY A C 1
ATOM 1446 O O . GLY A 1 180 ? -6.508 -7.812 22.947 1.00 97.69 180 GLY A O 1
ATOM 1447 N N . ASP A 1 181 ? -5.723 -5.855 23.751 1.00 97.50 181 ASP A N 1
ATOM 1448 C CA . ASP A 1 181 ? -6.354 -5.922 25.081 1.00 97.50 181 ASP A CA 1
ATOM 1449 C C . ASP A 1 181 ? -7.861 -5.590 25.055 1.00 97.50 181 ASP A C 1
ATOM 1451 O O . ASP A 1 181 ? -8.322 -4.610 25.644 1.00 97.50 181 ASP A O 1
ATOM 1455 N N . ALA A 1 182 ? -8.632 -6.421 24.353 1.00 96.69 182 ALA A N 1
ATOM 1456 C CA . ALA A 1 182 ? -10.095 -6.472 24.369 1.00 96.69 182 ALA A CA 1
ATOM 1457 C C . ALA A 1 182 ? -10.565 -7.886 23.975 1.00 96.69 182 ALA A C 1
ATOM 1459 O O . ALA A 1 182 ? -9.779 -8.681 23.450 1.00 96.69 182 ALA A O 1
ATOM 1460 N N . SER A 1 183 ? -11.825 -8.230 24.262 1.00 97.31 183 SER A N 1
ATOM 1461 C CA . SER A 1 183 ? -12.353 -9.542 23.863 1.00 97.31 183 SER A CA 1
ATOM 1462 C C . SER A 1 183 ? -12.471 -9.635 22.333 1.00 97.31 183 SER A C 1
ATOM 1464 O O . SER A 1 183 ? -12.687 -8.612 21.679 1.00 97.31 183 SER A O 1
ATOM 1466 N N . PRO A 1 184 ? -12.371 -10.836 21.732 1.00 97.69 184 PRO A N 1
ATOM 1467 C CA . PRO A 1 184 ? -12.511 -10.987 20.283 1.00 97.69 184 PRO A CA 1
ATOM 1468 C C . PRO A 1 184 ? -13.844 -10.441 19.755 1.00 97.69 184 PRO A C 1
ATOM 1470 O O . PRO A 1 184 ? -13.849 -9.771 18.725 1.00 97.69 184 PRO A O 1
ATOM 1473 N N . ASP A 1 185 ? -14.937 -10.661 20.492 1.00 97.69 185 ASP A N 1
ATOM 1474 C CA . ASP A 1 185 ? -16.269 -10.157 20.140 1.00 97.69 185 ASP A CA 1
ATOM 1475 C C . ASP A 1 185 ? -16.301 -8.623 20.128 1.00 97.69 185 ASP A C 1
ATOM 1477 O O . ASP A 1 185 ? -16.753 -8.031 19.155 1.00 97.69 185 ASP A O 1
ATOM 1481 N N . GLU A 1 186 ? -15.729 -7.960 21.143 1.00 97.31 186 GLU A N 1
ATOM 1482 C CA . GLU A 1 186 ? -15.654 -6.492 21.180 1.00 97.31 186 GLU A CA 1
ATOM 1483 C C . GLU A 1 186 ? -14.864 -5.944 19.981 1.00 97.31 186 GLU A C 1
ATOM 1485 O O . GLU A 1 186 ? -15.290 -4.983 19.334 1.00 97.31 186 GLU A O 1
ATOM 1490 N N . LEU A 1 187 ? -13.722 -6.565 19.668 1.00 97.75 187 LEU A N 1
ATOM 1491 C CA . LEU A 1 187 ? -12.861 -6.152 18.559 1.00 97.75 187 LEU A CA 1
ATOM 1492 C C . LEU A 1 187 ? -13.582 -6.284 17.212 1.00 97.75 187 LEU A C 1
ATOM 1494 O O . LEU A 1 187 ? -13.542 -5.357 16.398 1.00 97.75 187 LEU A O 1
ATOM 1498 N N . VAL A 1 188 ? -14.255 -7.415 16.981 1.00 97.38 188 VAL A N 1
ATOM 1499 C CA . VAL A 1 188 ? -15.007 -7.670 15.745 1.00 97.38 188 VAL A CA 1
ATOM 1500 C C . VAL A 1 188 ? -16.230 -6.764 15.648 1.00 97.38 188 VAL A C 1
ATOM 1502 O O . VAL A 1 188 ? -16.471 -6.208 14.577 1.00 97.38 188 VAL A O 1
ATOM 1505 N N . ASP A 1 189 ? -16.974 -6.561 16.733 1.00 97.00 189 ASP A N 1
ATOM 1506 C CA . ASP A 1 189 ? -18.170 -5.715 16.743 1.00 97.00 189 ASP A CA 1
ATOM 1507 C C . ASP A 1 189 ? -17.825 -4.261 16.425 1.00 97.00 189 ASP A C 1
ATOM 1509 O O . ASP A 1 189 ? -18.458 -3.639 15.567 1.00 97.00 189 ASP A O 1
ATOM 1513 N N . ARG A 1 190 ? -16.778 -3.717 17.055 1.00 97.19 190 ARG A N 1
ATOM 1514 C CA . ARG A 1 190 ? -16.329 -2.348 16.769 1.00 97.19 190 ARG A CA 1
ATOM 1515 C C . ARG A 1 190 ? -15.803 -2.195 15.350 1.00 97.19 190 ARG A C 1
ATOM 1517 O O . ARG A 1 190 ? -16.131 -1.213 14.687 1.00 97.19 190 ARG A O 1
ATOM 1524 N N . ALA A 1 191 ? -15.023 -3.159 14.861 1.00 97.38 191 ALA A N 1
ATOM 1525 C CA . ALA A 1 191 ? -14.582 -3.141 13.470 1.00 97.38 191 ALA A CA 1
ATOM 1526 C C . ALA A 1 191 ? -15.776 -3.220 12.508 1.00 97.38 191 ALA A C 1
ATOM 1528 O O . ALA A 1 191 ? -15.843 -2.483 11.528 1.00 97.38 191 ALA A O 1
ATOM 1529 N N . THR A 1 192 ? -16.769 -4.049 12.819 1.00 96.69 192 THR A N 1
ATOM 1530 C CA . THR A 1 192 ? -18.000 -4.148 12.031 1.00 96.69 192 THR A CA 1
ATOM 1531 C C . THR A 1 192 ? -18.708 -2.801 11.957 1.00 96.69 192 THR A C 1
ATOM 1533 O O . THR A 1 192 ? -19.047 -2.364 10.863 1.00 96.69 192 THR A O 1
ATOM 1536 N N . GLN A 1 193 ? -18.873 -2.104 13.082 1.00 96.62 193 GLN A N 1
ATOM 1537 C CA . GLN A 1 193 ? -19.519 -0.787 13.118 1.00 96.62 193 GLN A CA 1
ATOM 1538 C C . GLN A 1 193 ? -18.798 0.256 12.254 1.00 96.62 193 GLN A C 1
ATOM 1540 O O . GLN A 1 193 ? -19.463 1.037 11.578 1.00 96.62 193 GLN A O 1
ATOM 1545 N N . ALA A 1 194 ? -17.462 0.248 12.238 1.00 96.94 194 ALA A N 1
ATOM 1546 C CA . ALA A 1 194 ? -16.676 1.210 11.465 1.00 96.94 194 ALA A CA 1
ATOM 1547 C C . ALA A 1 194 ? -16.771 0.982 9.946 1.00 96.94 194 ALA A C 1
ATO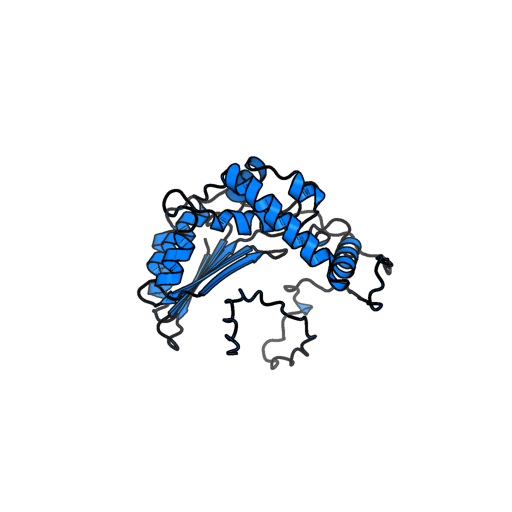M 1549 O O . ALA A 1 194 ? -16.911 1.933 9.182 1.00 96.94 194 ALA A O 1
ATOM 1550 N N . PHE A 1 195 ? -16.714 -0.273 9.495 1.00 96.81 195 PHE A N 1
ATOM 1551 C CA . PHE A 1 195 ? -16.583 -0.593 8.068 1.00 96.81 195 PHE A CA 1
ATOM 1552 C C . PHE A 1 195 ? -17.887 -1.047 7.390 1.00 96.81 195 PHE A C 1
ATOM 1554 O O . PHE A 1 195 ? -17.979 -0.983 6.166 1.00 96.81 195 PHE A O 1
ATOM 1561 N N . MET A 1 196 ? -18.895 -1.516 8.136 1.00 94.19 196 MET A N 1
ATOM 1562 C CA . MET A 1 196 ? -20.194 -1.940 7.580 1.00 94.19 196 MET A CA 1
ATOM 1563 C C . MET A 1 196 ? -20.898 -0.862 6.736 1.00 94.19 196 MET A C 1
ATOM 1565 O O . MET A 1 196 ? -21.516 -1.242 5.743 1.00 94.19 196 MET A O 1
ATOM 1569 N N . PRO A 1 197 ? -20.827 0.445 7.065 1.00 95.88 197 PRO A N 1
ATOM 1570 C CA . PRO A 1 197 ? -21.473 1.479 6.255 1.00 95.88 197 PRO A CA 1
ATOM 1571 C C . PRO A 1 197 ? -20.866 1.674 4.860 1.00 95.88 197 PRO A C 1
ATOM 1573 O O . PRO A 1 197 ? -21.439 2.395 4.048 1.00 95.88 197 PRO A O 1
ATOM 1576 N N . LEU A 1 198 ? -19.690 1.103 4.589 1.00 96.38 198 LEU A N 1
ATOM 1577 C CA . LEU A 1 198 ? -18.965 1.324 3.345 1.00 96.38 198 LEU A CA 1
ATOM 1578 C C . LEU A 1 198 ? -19.501 0.432 2.220 1.00 96.38 198 LEU A C 1
ATOM 1580 O O . LEU A 1 198 ? -19.649 -0.782 2.378 1.00 96.38 198 LEU A O 1
ATOM 1584 N N . ASP A 1 199 ? -19.698 1.026 1.045 1.00 94.19 199 ASP A N 1
ATOM 1585 C CA . ASP A 1 199 ? -20.125 0.289 -0.140 1.00 94.19 199 ASP A CA 1
ATOM 1586 C C . ASP A 1 199 ? -19.029 -0.645 -0.664 1.00 94.19 199 ASP A C 1
ATOM 1588 O O . ASP A 1 199 ? -17.858 -0.267 -0.804 1.00 94.19 199 ASP A O 1
ATOM 1592 N N . ALA A 1 200 ? -19.440 -1.862 -1.019 1.00 94.06 200 ALA A N 1
ATOM 1593 C CA . ALA A 1 200 ? -18.630 -2.792 -1.793 1.00 94.06 200 ALA A CA 1
ATOM 1594 C C . ALA A 1 200 ? -18.445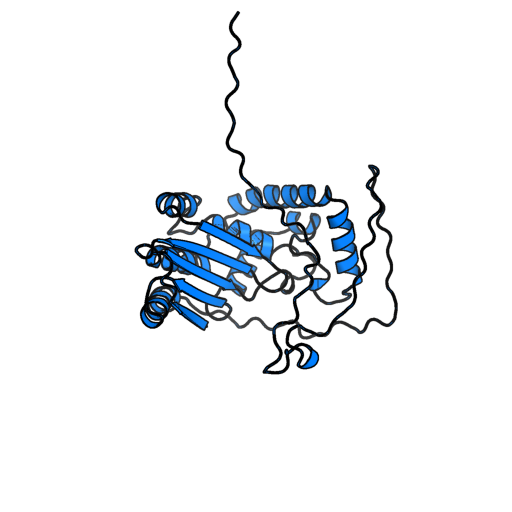 -2.303 -3.241 1.00 94.06 200 ALA A C 1
ATOM 1596 O O . ALA A 1 200 ? -19.234 -1.517 -3.759 1.00 94.06 200 ALA A O 1
ATOM 1597 N N . GLU A 1 201 ? -17.418 -2.821 -3.910 1.00 92.44 201 GLU A N 1
ATOM 1598 C CA . GLU A 1 201 ? -17.156 -2.575 -5.331 1.00 92.44 201 GLU A CA 1
ATOM 1599 C C . GLU A 1 201 ? -17.322 -3.843 -6.165 1.00 92.44 201 GLU A C 1
ATOM 1601 O O . GLU A 1 201 ? -17.487 -4.947 -5.640 1.00 92.44 201 GLU A O 1
ATOM 1606 N N . ALA A 1 202 ? -17.263 -3.704 -7.489 1.00 90.38 202 ALA A N 1
ATOM 1607 C CA . ALA A 1 202 ? -17.203 -4.866 -8.366 1.00 90.38 202 ALA A CA 1
ATOM 1608 C C . ALA A 1 202 ? -15.993 -5.749 -8.010 1.00 90.38 202 ALA A C 1
ATOM 1610 O O . ALA A 1 202 ? -14.883 -5.255 -7.811 1.00 90.38 202 ALA A O 1
ATOM 1611 N N . ASN A 1 203 ? -16.205 -7.066 -7.953 1.00 86.94 203 ASN A N 1
ATOM 1612 C CA . ASN A 1 203 ? -15.119 -8.001 -7.674 1.00 86.94 203 ASN A CA 1
ATOM 1613 C C . ASN A 1 203 ? -14.013 -7.874 -8.731 1.00 86.94 203 ASN A C 1
ATOM 1615 O O . ASN A 1 203 ? -14.272 -7.780 -9.934 1.00 86.94 203 ASN A O 1
ATOM 1619 N N . VAL A 1 204 ? -12.769 -7.901 -8.265 1.00 81.62 204 VAL A N 1
ATOM 1620 C CA . VAL A 1 204 ? -11.590 -7.854 -9.124 1.00 81.62 204 VAL A CA 1
ATOM 1621 C C . VAL A 1 204 ? -11.244 -9.276 -9.546 1.00 81.62 204 VAL A C 1
ATOM 1623 O O . VAL A 1 204 ? -10.784 -10.083 -8.739 1.00 81.62 204 VAL A O 1
ATOM 1626 N N . ASP A 1 205 ? -11.446 -9.581 -10.825 1.00 79.44 205 ASP A N 1
ATOM 1627 C CA . ASP A 1 205 ? -11.016 -10.853 -11.398 1.00 79.44 205 ASP A CA 1
ATOM 1628 C C . ASP A 1 205 ? -9.481 -10.992 -11.322 1.00 79.44 205 ASP A C 1
ATOM 1630 O O . ASP A 1 205 ? -8.761 -10.069 -11.723 1.00 79.44 205 ASP A O 1
ATOM 1634 N N . PRO A 1 206 ? -8.949 -12.143 -10.872 1.00 73.50 206 PRO A N 1
ATOM 1635 C CA . PRO A 1 206 ? -7.519 -12.406 -10.956 1.00 73.50 206 PRO A CA 1
ATOM 1636 C C . PRO A 1 206 ? -7.077 -12.564 -12.424 1.00 73.50 206 PRO A C 1
ATOM 1638 O O . PRO A 1 206 ? -7.886 -12.959 -13.276 1.00 73.50 206 PRO A O 1
ATOM 1641 N N . PRO A 1 207 ? -5.788 -12.330 -12.743 1.00 72.44 207 PRO A N 1
ATOM 1642 C CA . PRO A 1 207 ? -5.240 -12.651 -14.056 1.00 72.44 207 PRO A CA 1
ATOM 1643 C C . PRO A 1 207 ? -5.527 -14.114 -14.428 1.00 72.44 207 PRO A C 1
ATOM 1645 O O . PRO A 1 207 ? -5.169 -15.037 -13.700 1.00 72.44 207 PRO A O 1
ATOM 1648 N N . LYS A 1 208 ? -6.198 -14.329 -15.566 1.00 73.88 208 LYS A N 1
ATOM 1649 C CA . LYS A 1 208 ? -6.657 -15.665 -15.999 1.00 73.88 208 LYS A CA 1
ATOM 1650 C C . LYS A 1 208 ? -5.585 -16.457 -16.748 1.00 73.88 208 LYS A C 1
ATOM 1652 O O . LYS A 1 208 ? -5.644 -17.682 -16.799 1.00 73.88 208 LYS A O 1
ATOM 1657 N N . ALA A 1 209 ? -4.632 -15.766 -17.370 1.00 79.94 209 ALA A N 1
ATOM 1658 C CA . ALA A 1 209 ? -3.612 -16.398 -18.193 1.00 79.94 209 ALA A CA 1
ATOM 1659 C C . ALA A 1 209 ? -2.449 -16.905 -17.319 1.00 79.94 209 ALA A C 1
ATOM 1661 O O . ALA A 1 209 ? -1.823 -16.090 -16.640 1.00 79.94 209 ALA A O 1
ATOM 1662 N N . PRO A 1 210 ? -2.110 -18.208 -17.356 1.00 84.06 210 PRO A N 1
ATOM 1663 C CA . PRO A 1 210 ? -0.962 -18.719 -16.617 1.00 84.06 210 PRO A CA 1
ATOM 1664 C C . PRO A 1 210 ? 0.358 -18.211 -17.214 1.00 84.06 210 PRO A C 1
ATOM 1666 O O . PRO A 1 210 ? 0.437 -17.866 -18.404 1.00 84.06 210 PRO A O 1
ATOM 1669 N N . GLU A 1 211 ? 1.400 -18.204 -16.381 1.00 88.00 211 GLU A N 1
ATOM 1670 C CA . GLU A 1 211 ? 2.784 -18.011 -16.818 1.00 88.00 211 GLU A CA 1
ATOM 1671 C C . GLU A 1 211 ? 3.207 -19.201 -17.700 1.00 88.00 211 GLU A C 1
ATOM 1673 O O . GLU A 1 211 ? 2.993 -20.353 -17.305 1.00 88.00 211 GLU A O 1
ATOM 1678 N N . PRO A 1 212 ? 3.768 -18.970 -18.902 1.00 90.50 212 PRO A N 1
ATOM 1679 C CA . PRO A 1 212 ? 4.288 -20.054 -19.727 1.00 90.50 212 PRO A CA 1
ATOM 1680 C C . PRO A 1 212 ? 5.426 -20.816 -19.024 1.00 90.50 212 PRO A C 1
ATOM 1682 O O . PRO A 1 212 ? 6.224 -20.211 -18.306 1.00 90.50 212 PRO A O 1
ATOM 1685 N N . PRO A 1 213 ? 5.553 -22.135 -19.256 1.00 90.81 213 PRO A N 1
ATOM 1686 C CA . PRO A 1 213 ? 6.641 -22.919 -18.684 1.00 90.81 213 PRO A CA 1
ATOM 1687 C C . PRO A 1 213 ? 8.008 -22.416 -19.163 1.00 90.81 213 PRO A C 1
ATOM 1689 O O . PRO A 1 213 ? 8.191 -22.046 -20.325 1.00 90.81 213 PRO A O 1
ATOM 1692 N N . GLN A 1 214 ? 8.990 -22.448 -18.264 1.00 91.94 214 GLN A N 1
ATOM 1693 C CA . GLN A 1 214 ? 10.382 -22.173 -18.595 1.00 91.94 214 GLN A CA 1
ATOM 1694 C C . GLN A 1 214 ? 11.069 -23.457 -19.084 1.00 91.94 214 GLN A C 1
ATOM 1696 O O . GLN A 1 214 ? 11.190 -24.423 -18.337 1.00 91.94 214 GLN A O 1
ATOM 1701 N N . TYR A 1 215 ? 11.550 -23.455 -20.331 1.00 92.12 215 TYR A N 1
ATOM 1702 C CA . TYR A 1 215 ? 12.164 -24.628 -20.976 1.00 92.12 215 TYR A CA 1
ATOM 1703 C C . TYR A 1 215 ? 13.691 -24.734 -20.815 1.00 92.12 215 TYR A C 1
ATOM 1705 O O . TYR A 1 215 ? 14.301 -25.654 -21.352 1.00 92.12 215 TYR A O 1
ATOM 1713 N N . GLY A 1 216 ? 14.334 -23.808 -20.100 1.00 93.62 216 GLY A N 1
ATOM 1714 C CA . GLY A 1 216 ? 15.787 -23.815 -19.929 1.00 93.62 216 GLY A CA 1
ATOM 1715 C C . GLY A 1 216 ? 16.294 -22.730 -18.986 1.00 93.62 216 GLY A C 1
ATOM 1716 O O . GLY A 1 216 ? 15.520 -21.912 -18.487 1.00 93.62 216 GLY A O 1
ATOM 1717 N N . GLU A 1 217 ? 17.602 -22.732 -18.727 1.00 95.06 217 GLU A N 1
ATOM 1718 C CA . GLU A 1 217 ? 18.258 -21.667 -17.966 1.00 95.06 217 GLU A CA 1
ATOM 1719 C C . GLU A 1 217 ? 18.098 -20.324 -18.690 1.00 95.06 217 GLU A C 1
ATOM 1721 O O . GLU A 1 217 ? 18.301 -20.220 -19.900 1.00 95.06 217 GLU A O 1
ATOM 1726 N N . LYS A 1 218 ? 17.776 -19.283 -17.922 1.00 95.81 218 LYS A N 1
ATOM 1727 C CA . LYS A 1 218 ? 17.870 -17.895 -18.363 1.00 95.81 218 LYS A CA 1
ATOM 1728 C C . LYS A 1 218 ? 19.023 -17.237 -17.621 1.00 95.81 218 LYS A C 1
ATOM 1730 O O . LYS A 1 218 ? 19.134 -17.374 -16.405 1.00 95.81 218 LYS A O 1
ATOM 1735 N N . ARG A 1 219 ? 19.868 -16.515 -18.354 1.00 96.19 219 ARG A N 1
ATOM 1736 C CA . ARG A 1 219 ? 21.041 -15.830 -17.810 1.00 96.19 219 ARG A CA 1
ATOM 1737 C C . ARG A 1 219 ? 21.146 -14.434 -18.399 1.00 96.19 219 ARG A C 1
ATOM 1739 O O . ARG A 1 219 ? 20.966 -14.252 -19.598 1.00 96.19 219 ARG A O 1
ATOM 1746 N N . LEU A 1 220 ? 21.497 -13.476 -17.552 1.00 95.62 220 LEU A N 1
ATOM 1747 C CA . LEU A 1 220 ? 21.815 -12.108 -17.941 1.00 95.62 220 LEU A CA 1
ATOM 1748 C C . LEU A 1 220 ? 23.048 -11.625 -17.179 1.00 95.62 220 LEU A C 1
ATOM 1750 O O . LEU A 1 220 ? 23.408 -12.180 -16.142 1.00 95.62 220 LEU A O 1
ATOM 1754 N N . VAL A 1 221 ? 23.688 -10.581 -17.697 1.00 94.12 221 VAL A N 1
ATOM 1755 C CA . VAL A 1 221 ? 24.780 -9.878 -17.020 1.00 94.12 221 VAL A CA 1
ATOM 1756 C C . VAL A 1 221 ? 24.432 -8.399 -17.001 1.00 94.12 221 VAL A C 1
ATOM 1758 O O . VAL A 1 221 ? 24.390 -7.763 -18.052 1.00 94.12 221 VAL A O 1
ATOM 1761 N N . VAL A 1 222 ? 24.212 -7.846 -15.810 1.00 91.44 222 VAL A N 1
ATOM 1762 C CA . VAL A 1 222 ? 24.033 -6.401 -15.633 1.00 91.44 222 VAL A CA 1
ATOM 1763 C C . VAL A 1 222 ? 25.406 -5.756 -15.494 1.00 91.44 222 VAL A C 1
ATOM 1765 O O . VAL A 1 222 ? 26.203 -6.151 -14.643 1.00 91.44 222 VAL A O 1
ATOM 1768 N N . ARG A 1 223 ? 25.698 -4.758 -16.332 1.00 89.50 223 ARG A N 1
ATOM 1769 C CA . ARG A 1 223 ? 26.906 -3.932 -16.218 1.00 89.50 223 ARG A CA 1
ATOM 1770 C C . ARG A 1 223 ? 26.508 -2.517 -15.825 1.00 89.50 223 ARG A C 1
ATOM 1772 O O . ARG A 1 223 ? 25.689 -1.905 -16.502 1.00 89.50 223 ARG A O 1
ATOM 1779 N N . ARG A 1 224 ? 27.121 -1.991 -14.765 1.00 81.12 224 ARG A N 1
ATOM 1780 C CA . ARG A 1 224 ? 26.918 -0.619 -14.286 1.00 81.12 224 ARG A CA 1
ATOM 1781 C C . ARG A 1 224 ? 28.253 0.121 -14.256 1.00 81.12 224 ARG A C 1
ATOM 1783 O O . ARG A 1 224 ? 29.275 -0.456 -13.885 1.00 81.12 224 ARG A O 1
ATOM 1790 N N . ALA A 1 225 ? 28.243 1.394 -14.641 1.00 76.31 225 ALA A N 1
ATOM 1791 C CA . ALA A 1 225 ? 29.381 2.282 -14.427 1.00 76.31 225 ALA A CA 1
ATOM 1792 C C . ALA A 1 225 ? 29.609 2.504 -12.916 1.00 76.31 225 ALA A C 1
ATOM 1794 O O . ALA A 1 225 ? 28.657 2.479 -12.141 1.00 76.31 225 ALA A O 1
ATOM 1795 N N . GLY A 1 226 ? 30.858 2.723 -12.494 1.00 73.50 226 GLY A N 1
ATOM 1796 C CA . GLY A 1 226 ? 31.181 3.064 -11.097 1.00 73.50 226 GLY A CA 1
ATOM 1797 C C . GLY 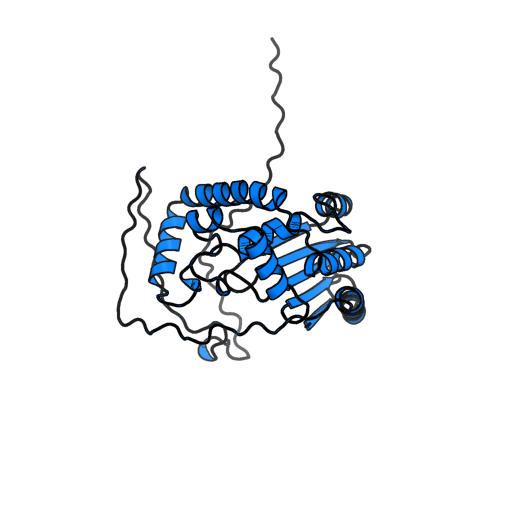A 1 226 ? 31.748 1.936 -10.228 1.00 73.50 226 GLY A C 1
ATOM 1798 O O . GLY A 1 226 ? 31.985 2.169 -9.052 1.00 73.50 226 GLY A O 1
ATOM 1799 N N . GLY A 1 227 ? 32.018 0.749 -10.790 1.00 66.06 227 GLY A N 1
ATOM 1800 C CA . GLY A 1 227 ? 32.847 -0.275 -10.135 1.00 66.06 227 GLY A CA 1
ATOM 1801 C C . GLY A 1 227 ? 32.260 -0.829 -8.833 1.00 66.06 227 GLY A C 1
ATOM 1802 O O . GLY A 1 227 ? 32.833 -0.643 -7.765 1.00 66.06 227 GLY A O 1
ATOM 1803 N N . ALA A 1 228 ? 31.128 -1.529 -8.916 1.00 71.00 228 ALA A N 1
ATOM 1804 C CA . ALA A 1 228 ? 30.605 -2.296 -7.787 1.00 71.00 228 ALA A CA 1
ATOM 1805 C C . ALA A 1 228 ? 31.332 -3.645 -7.638 1.00 71.00 228 ALA A C 1
ATOM 1807 O O . ALA A 1 228 ? 31.860 -4.195 -8.610 1.00 71.00 228 ALA A O 1
ATOM 1808 N N . VAL A 1 229 ? 31.316 -4.205 -6.424 1.00 82.88 229 VAL A N 1
ATOM 1809 C CA . VAL A 1 229 ? 31.704 -5.605 -6.190 1.00 82.88 229 VAL A CA 1
ATOM 1810 C C . VAL A 1 229 ? 30.823 -6.509 -7.066 1.00 82.88 229 VAL A C 1
ATOM 1812 O O . VAL A 1 229 ? 29.613 -6.283 -7.111 1.00 82.88 229 VAL A O 1
ATOM 1815 N N . PRO A 1 230 ? 31.375 -7.519 -7.766 1.00 88.75 230 PRO A N 1
ATOM 1816 C CA . PRO A 1 230 ? 30.563 -8.457 -8.534 1.00 88.75 230 PRO A CA 1
ATOM 1817 C C . PRO A 1 230 ? 29.567 -9.205 -7.639 1.00 88.75 230 PRO A C 1
ATOM 1819 O O . PRO A 1 230 ? 29.956 -9.807 -6.639 1.00 88.75 230 PRO A O 1
ATOM 1822 N N . ILE A 1 231 ? 28.290 -9.199 -8.024 1.00 91.56 231 ILE A N 1
ATOM 1823 C CA . ILE A 1 231 ? 27.205 -9.902 -7.328 1.00 91.56 231 ILE A CA 1
ATOM 1824 C C . ILE A 1 231 ? 26.644 -10.974 -8.262 1.00 91.56 231 ILE A C 1
ATOM 1826 O O . ILE A 1 231 ? 26.448 -10.731 -9.452 1.00 91.56 231 ILE A O 1
ATOM 1830 N N . ILE A 1 232 ? 26.373 -12.159 -7.714 1.00 94.56 232 ILE A N 1
ATOM 1831 C CA . ILE A 1 232 ? 25.659 -13.236 -8.402 1.00 94.56 232 ILE A CA 1
ATOM 1832 C C . ILE A 1 232 ? 24.361 -13.494 -7.642 1.00 94.56 232 ILE A C 1
ATOM 1834 O O . ILE A 1 232 ? 24.383 -13.751 -6.440 1.00 94.56 232 ILE A O 1
ATOM 1838 N N . GLN A 1 233 ? 23.239 -13.458 -8.357 1.00 95.69 233 GLN A N 1
ATOM 1839 C CA . GLN A 1 233 ? 21.940 -13.899 -7.859 1.00 95.69 233 GLN A CA 1
ATOM 1840 C C . GLN A 1 233 ? 21.443 -15.060 -8.719 1.00 95.69 233 GLN A C 1
ATOM 1842 O O . GLN A 1 233 ? 21.586 -15.047 -9.941 1.00 95.69 233 GLN A O 1
ATOM 1847 N N . ILE A 1 234 ? 20.884 -16.079 -8.067 1.00 96.06 234 ILE A N 1
ATOM 1848 C CA . ILE A 1 234 ? 20.360 -17.285 -8.710 1.00 96.06 234 ILE A CA 1
ATOM 1849 C C . ILE A 1 234 ? 18.954 -17.515 -8.162 1.00 96.06 234 ILE A C 1
ATOM 1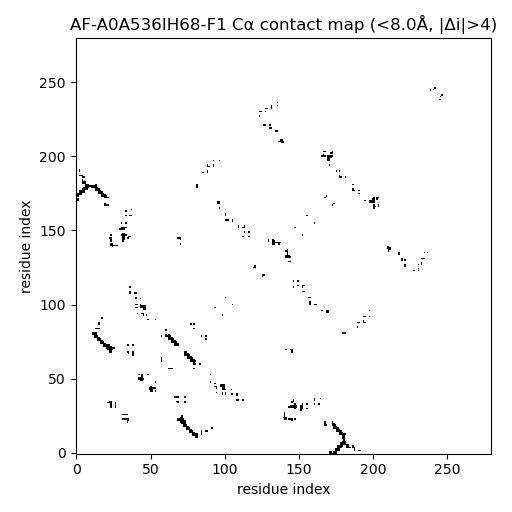851 O O . ILE A 1 234 ? 18.772 -17.615 -6.949 1.00 96.06 234 ILE A O 1
ATOM 1855 N N . GLY A 1 235 ? 17.971 -17.588 -9.057 1.00 93.81 235 GLY A N 1
ATOM 1856 C CA . GLY A 1 235 ? 16.573 -17.846 -8.726 1.00 93.81 235 GLY A CA 1
ATOM 1857 C C . GLY A 1 235 ? 16.095 -19.169 -9.314 1.00 93.81 235 GLY A C 1
ATOM 1858 O O . GLY A 1 235 ? 16.501 -19.554 -10.408 1.00 93.81 235 GLY A O 1
ATOM 1859 N N . PHE A 1 236 ? 15.203 -19.848 -8.597 1.00 92.12 236 PHE A N 1
ATOM 1860 C CA . PHE A 1 236 ? 14.511 -21.045 -9.068 1.00 92.12 236 PHE A CA 1
ATOM 1861 C C . PHE A 1 236 ? 13.009 -20.827 -8.925 1.00 92.12 236 PHE A C 1
ATOM 1863 O O . PHE A 1 236 ? 12.550 -20.359 -7.880 1.00 92.12 236 PHE A O 1
ATOM 1870 N N . HIS A 1 237 ? 12.230 -21.195 -9.944 1.00 88.62 237 HIS A N 1
ATOM 1871 C CA . HIS A 1 237 ? 10.782 -21.278 -9.778 1.00 88.62 237 HIS A CA 1
ATOM 1872 C C . HIS A 1 237 ? 10.455 -22.353 -8.749 1.00 88.62 237 HIS A C 1
ATOM 1874 O O . HIS A 1 237 ? 11.053 -23.428 -8.723 1.00 88.62 237 HIS A O 1
ATOM 1880 N N . THR A 1 238 ? 9.493 -22.055 -7.886 1.00 84.12 238 THR A N 1
ATOM 1881 C CA . THR A 1 238 ? 9.022 -22.999 -6.877 1.00 84.12 238 THR A CA 1
ATOM 1882 C C . THR A 1 238 ? 7.511 -23.103 -6.945 1.00 84.12 238 THR A C 1
ATOM 1884 O O . THR A 1 238 ? 6.844 -22.210 -7.468 1.00 84.12 238 THR A O 1
ATOM 1887 N N . SER A 1 239 ? 6.965 -24.198 -6.419 1.00 76.69 239 SER A N 1
ATOM 1888 C CA . SER A 1 239 ? 5.518 -24.367 -6.331 1.00 76.69 239 SER A CA 1
ATOM 1889 C C . SER A 1 239 ? 4.880 -23.210 -5.551 1.00 76.69 239 SER A C 1
ATOM 1891 O O . SER A 1 239 ? 5.482 -22.747 -4.573 1.00 76.69 239 SER A O 1
ATOM 1893 N N . PRO A 1 240 ? 3.653 -22.789 -5.916 1.00 73.00 240 PRO A N 1
ATOM 1894 C CA . PRO A 1 240 ? 2.910 -21.781 -5.168 1.00 73.00 240 PRO A CA 1
ATOM 1895 C C . PRO A 1 240 ? 2.887 -22.088 -3.667 1.00 73.00 240 PRO A C 1
ATOM 1897 O O . PRO A 1 240 ? 2.843 -23.255 -3.260 1.00 73.00 240 PRO A O 1
ATOM 1900 N N . SER A 1 241 ? 2.891 -21.051 -2.831 1.00 62.66 241 SER A N 1
ATOM 1901 C CA . SER A 1 241 ? 2.911 -21.160 -1.362 1.00 62.66 241 SER A CA 1
ATOM 1902 C C . SER A 1 241 ? 1.764 -22.010 -0.796 1.00 62.66 241 SER A C 1
ATOM 1904 O O . SER A 1 241 ? 1.957 -22.692 0.206 1.00 62.66 241 SER A O 1
ATOM 1906 N N . LEU A 1 242 ? 0.614 -22.044 -1.477 1.00 58.47 242 LEU A N 1
ATOM 1907 C CA . LEU A 1 242 ? -0.561 -22.849 -1.117 1.00 58.47 242 LEU A CA 1
ATOM 1908 C C . LEU A 1 242 ? -0.594 -24.249 -1.757 1.00 58.47 242 LEU A C 1
ATOM 1910 O O . LEU A 1 242 ? -1.578 -24.974 -1.596 1.00 58.47 242 LEU A O 1
ATOM 1914 N N . SER A 1 243 ? 0.456 -24.652 -2.480 1.00 51.62 243 SER A N 1
ATOM 1915 C CA . SER A 1 243 ? 0.529 -25.998 -3.052 1.00 51.62 243 SER A CA 1
ATOM 1916 C C . SER A 1 243 ? 0.551 -27.061 -1.940 1.00 51.62 243 SER A C 1
ATOM 1918 O O . SER A 1 243 ? 1.252 -26.885 -0.939 1.00 51.62 243 SER A O 1
ATOM 1920 N N . PRO A 1 244 ? -0.170 -28.190 -2.095 1.00 51.59 244 PRO A N 1
ATOM 1921 C CA . PRO A 1 244 ? -0.176 -29.273 -1.106 1.00 51.59 244 PRO A CA 1
ATOM 1922 C C . PRO A 1 244 ? 1.232 -29.762 -0.733 1.00 51.59 244 PRO A C 1
ATOM 1924 O O . PRO A 1 244 ? 1.477 -30.092 0.419 1.00 51.59 244 PRO A O 1
ATOM 1927 N N . ALA A 1 245 ? 2.175 -29.704 -1.679 1.00 56.56 245 ALA A N 1
ATOM 1928 C CA . ALA A 1 245 ? 3.582 -30.062 -1.494 1.00 56.56 245 ALA A CA 1
ATOM 1929 C C . ALA A 1 245 ? 4.363 -29.155 -0.514 1.00 56.56 245 ALA A C 1
ATOM 1931 O O . ALA A 1 245 ? 5.466 -29.514 -0.108 1.00 56.56 245 ALA A O 1
ATOM 1932 N N . ARG A 1 246 ? 3.825 -27.981 -0.147 1.00 46.22 246 ARG A N 1
ATOM 1933 C CA . ARG A 1 246 ? 4.416 -27.045 0.830 1.00 46.22 246 ARG A CA 1
ATOM 1934 C C . ARG A 1 246 ? 3.721 -27.036 2.191 1.00 46.22 246 ARG A C 1
ATOM 1936 O O . ARG A 1 246 ? 4.220 -26.366 3.095 1.00 46.22 246 ARG A O 1
ATOM 1943 N N . ARG A 1 247 ? 2.602 -27.750 2.373 1.00 45.75 247 ARG A N 1
ATOM 1944 C CA . ARG A 1 247 ? 1.992 -27.874 3.704 1.00 45.75 247 ARG A CA 1
ATOM 1945 C C . ARG A 1 247 ? 2.911 -28.737 4.575 1.00 45.75 247 ARG A C 1
ATOM 1947 O O . ARG A 1 247 ? 3.222 -29.851 4.161 1.00 45.75 247 ARG A O 1
ATOM 1954 N N . PRO A 1 248 ? 3.359 -28.269 5.753 1.00 46.88 248 PRO A N 1
ATOM 1955 C CA . PRO A 1 248 ? 3.983 -29.175 6.705 1.00 46.88 248 PRO A CA 1
ATOM 1956 C C . PRO A 1 248 ? 2.970 -30.273 7.040 1.00 46.88 248 PRO A C 1
ATOM 1958 O O . PRO A 1 248 ? 1.799 -29.976 7.292 1.00 46.88 248 PRO A O 1
ATOM 1961 N N . GLU A 1 249 ? 3.399 -31.536 7.002 1.00 47.19 249 GLU A N 1
ATOM 1962 C CA . GLU A 1 249 ? 2.580 -32.641 7.495 1.00 47.19 249 GLU A CA 1
ATOM 1963 C C . GLU A 1 249 ? 2.132 -32.315 8.924 1.00 47.19 249 GLU A C 1
ATOM 1965 O O . GLU A 1 249 ? 2.944 -31.899 9.761 1.00 47.19 249 GLU A O 1
ATOM 1970 N N . ALA A 1 250 ? 0.832 -32.452 9.189 1.00 39.81 250 ALA A N 1
ATOM 1971 C CA . ALA A 1 250 ? 0.268 -32.201 10.505 1.00 39.81 250 ALA A CA 1
ATOM 1972 C C . ALA A 1 250 ? 1.013 -33.060 11.545 1.00 39.81 250 ALA A C 1
ATOM 1974 O O . ALA A 1 250 ? 0.944 -34.284 11.498 1.00 39.81 250 ALA A O 1
ATOM 1975 N N . GLY A 1 251 ? 1.757 -32.414 12.450 1.00 47.41 251 GLY A N 1
ATOM 1976 C CA . GLY A 1 251 ? 2.534 -33.080 13.505 1.00 47.41 251 GLY A CA 1
ATOM 1977 C C . GLY A 1 251 ? 4.060 -33.018 13.367 1.00 47.41 251 GLY A C 1
ATOM 1978 O O . GLY A 1 251 ? 4.754 -33.447 14.285 1.00 47.41 251 GLY A O 1
ATOM 1979 N N . SER A 1 252 ? 4.612 -32.451 12.289 1.00 38.56 252 SER A N 1
ATOM 1980 C CA . SER A 1 252 ? 6.061 -32.207 12.213 1.00 38.56 252 SER A CA 1
ATOM 1981 C C . SER A 1 252 ? 6.458 -30.940 12.990 1.00 38.56 252 SER A C 1
ATOM 1983 O O . SER A 1 252 ? 5.862 -29.885 12.753 1.00 38.56 252 SER A O 1
ATOM 1985 N N . PRO A 1 253 ? 7.473 -30.978 13.881 1.00 33.94 253 PRO A N 1
ATOM 1986 C CA . PRO A 1 253 ? 7.987 -29.766 14.511 1.00 33.94 253 PRO A CA 1
ATOM 1987 C C . PRO A 1 253 ? 8.492 -28.803 13.427 1.00 33.94 253 PRO A C 1
ATOM 1989 O O . PRO A 1 253 ? 8.998 -29.264 12.396 1.00 33.94 253 PRO A O 1
ATOM 1992 N N . PRO A 1 254 ? 8.369 -27.475 13.620 1.00 37.34 254 PRO A N 1
ATOM 1993 C CA . PRO A 1 254 ? 8.808 -26.511 12.624 1.00 37.34 254 PRO A CA 1
ATOM 1994 C C . PRO A 1 254 ? 10.285 -26.759 12.312 1.00 37.34 254 PRO A C 1
ATOM 1996 O O . PRO A 1 254 ? 11.158 -26.557 13.156 1.00 37.34 254 PRO A O 1
ATOM 1999 N N . ARG A 1 255 ? 10.574 -27.225 11.089 1.00 37.66 255 ARG A N 1
ATOM 2000 C CA . ARG A 1 255 ? 11.946 -27.279 10.582 1.00 37.66 255 ARG A CA 1
ATOM 2001 C C . ARG A 1 255 ? 12.485 -25.862 10.678 1.00 37.66 255 ARG A C 1
ATOM 2003 O O . ARG A 1 255 ? 11.924 -24.961 10.060 1.00 37.66 255 ARG A O 1
ATOM 2010 N N . ALA A 1 256 ? 13.540 -25.676 11.470 1.00 33.44 256 ALA A N 1
ATOM 2011 C CA . ALA A 1 256 ? 14.211 -24.396 11.609 1.00 33.44 256 ALA A CA 1
ATOM 2012 C C . ALA A 1 256 ? 14.503 -23.849 10.209 1.00 33.44 256 ALA A C 1
ATOM 2014 O O . ALA A 1 256 ? 15.358 -24.370 9.488 1.00 33.44 256 ALA A O 1
ATOM 2015 N N . ALA A 1 257 ? 13.750 -22.825 9.809 1.00 32.31 257 ALA A N 1
ATOM 2016 C CA . ALA A 1 257 ? 14.044 -22.068 8.616 1.00 32.31 257 ALA A CA 1
ATOM 2017 C C . ALA A 1 257 ? 15.438 -21.482 8.837 1.00 32.31 257 ALA A C 1
ATOM 2019 O O . ALA A 1 257 ? 15.619 -20.571 9.648 1.00 32.31 257 ALA A O 1
ATOM 2020 N N . ARG A 1 258 ? 16.448 -22.047 8.167 1.00 28.81 258 ARG A N 1
ATOM 2021 C CA . ARG A 1 258 ? 17.748 -21.395 8.047 1.00 28.81 258 ARG A CA 1
ATOM 2022 C C . ARG A 1 258 ? 17.471 -20.070 7.350 1.00 28.81 258 ARG A C 1
ATOM 2024 O O . ARG A 1 258 ? 17.218 -20.037 6.151 1.00 28.81 258 ARG A O 1
ATOM 2031 N N . ARG A 1 259 ? 17.429 -18.999 8.141 1.00 26.41 259 ARG A N 1
ATOM 2032 C CA . ARG A 1 259 ? 17.298 -17.626 7.667 1.00 26.41 259 ARG A CA 1
ATOM 2033 C C . ARG A 1 259 ? 18.454 -17.359 6.710 1.00 26.41 259 ARG A C 1
ATOM 2035 O O . ARG A 1 259 ? 19.589 -17.198 7.149 1.00 26.41 259 ARG A O 1
ATOM 2042 N N . ALA A 1 260 ? 18.164 -17.304 5.415 1.00 26.70 260 ALA A N 1
ATOM 2043 C CA . ALA A 1 260 ? 18.953 -16.483 4.520 1.00 26.70 260 ALA A CA 1
ATOM 2044 C C . ALA A 1 260 ? 18.659 -15.034 4.925 1.00 26.70 260 ALA A C 1
ATOM 2046 O O . ALA A 1 260 ? 17.526 -14.566 4.849 1.00 26.70 260 ALA A O 1
ATOM 2047 N N . SER A 1 261 ? 19.668 -14.388 5.494 1.00 26.05 261 SER A N 1
ATOM 2048 C CA . SER A 1 261 ? 19.668 -12.983 5.873 1.00 26.05 261 SER A CA 1
ATOM 2049 C C . SER A 1 261 ? 19.389 -12.118 4.639 1.00 26.05 261 SER A C 1
ATOM 2051 O O . SER A 1 261 ? 20.296 -11.871 3.849 1.00 26.05 261 SER A O 1
ATOM 2053 N N . THR A 1 262 ? 18.159 -11.635 4.481 1.00 26.42 262 THR A N 1
ATOM 2054 C CA . THR A 1 262 ? 17.878 -10.431 3.697 1.00 26.42 262 THR A CA 1
ATOM 2055 C C . THR A 1 262 ? 17.920 -9.237 4.644 1.00 26.42 262 THR A C 1
ATOM 2057 O O . THR A 1 262 ? 17.223 -9.186 5.663 1.00 26.42 262 THR A O 1
ATOM 2060 N N . ALA A 1 263 ? 18.843 -8.324 4.352 1.00 24.95 263 ALA A N 1
ATOM 2061 C CA . ALA A 1 263 ? 19.062 -7.105 5.104 1.00 24.95 263 ALA A CA 1
ATOM 2062 C C . ALA A 1 263 ? 17.779 -6.265 5.115 1.00 24.95 263 ALA A C 1
ATOM 2064 O O . ALA A 1 263 ? 17.189 -5.986 4.076 1.00 24.95 263 ALA A O 1
ATOM 2065 N N . ARG A 1 264 ? 17.343 -5.884 6.315 1.00 26.83 264 ARG A N 1
ATOM 2066 C CA . ARG A 1 264 ? 16.282 -4.904 6.534 1.00 26.83 264 ARG A CA 1
ATOM 2067 C C . ARG A 1 264 ? 16.919 -3.519 6.480 1.00 26.83 264 ARG A C 1
ATOM 2069 O O . ARG A 1 264 ? 17.711 -3.212 7.370 1.00 26.83 264 ARG A O 1
ATOM 2076 N N . SER A 1 265 ? 16.575 -2.681 5.505 1.00 24.59 265 SER A N 1
ATOM 2077 C CA . SER A 1 265 ? 16.791 -1.239 5.643 1.00 24.59 265 SER A CA 1
ATOM 2078 C C . SER A 1 265 ? 15.603 -0.656 6.402 1.00 24.59 265 SER A C 1
ATOM 2080 O O . SER A 1 265 ? 14.517 -0.475 5.859 1.00 24.59 265 SER A O 1
ATOM 2082 N N . TRP A 1 266 ? 15.799 -0.411 7.693 1.00 25.48 266 TRP A N 1
ATOM 2083 C CA . TRP A 1 266 ? 14.897 0.415 8.483 1.00 25.48 266 TRP A CA 1
ATOM 2084 C C . TRP A 1 266 ? 15.252 1.878 8.218 1.00 25.48 266 TRP A C 1
ATOM 2086 O O . TRP A 1 266 ? 16.370 2.302 8.510 1.00 25.48 266 TRP A O 1
ATOM 2096 N N . ILE A 1 267 ? 14.318 2.649 7.664 1.00 26.38 267 ILE A N 1
ATOM 2097 C CA . ILE A 1 267 ? 14.452 4.102 7.554 1.00 26.38 267 ILE A CA 1
ATOM 2098 C C . ILE A 1 267 ? 14.256 4.682 8.960 1.00 26.38 267 ILE A C 1
ATOM 2100 O O . ILE A 1 267 ? 13.136 4.823 9.445 1.00 26.38 267 ILE A O 1
ATOM 2104 N N . HIS A 1 268 ? 15.355 5.003 9.643 1.00 25.80 268 HIS A N 1
ATOM 2105 C CA . HIS A 1 268 ? 15.327 5.862 10.824 1.00 25.80 268 HIS A CA 1
ATOM 2106 C C . HIS A 1 268 ? 15.374 7.325 10.377 1.00 25.80 268 HIS A C 1
ATOM 2108 O O . HIS A 1 268 ? 16.327 7.754 9.732 1.00 25.80 268 HIS A O 1
ATOM 2114 N N . HIS A 1 269 ? 14.363 8.108 10.755 1.00 25.80 269 HIS A N 1
ATOM 2115 C CA . HIS A 1 269 ? 14.444 9.565 10.715 1.00 25.80 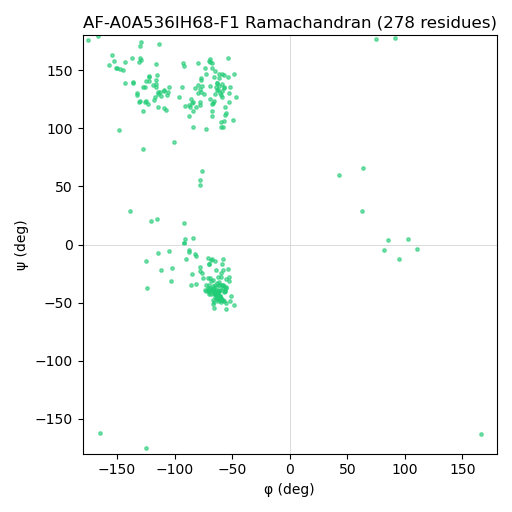269 HIS A CA 1
ATOM 2116 C C . HIS A 1 269 ? 15.456 10.053 11.761 1.00 25.80 269 HIS A C 1
ATOM 2118 O O . HIS A 1 269 ? 15.270 9.885 12.969 1.00 25.80 269 HIS A O 1
ATOM 2124 N N . SER A 1 270 ? 16.542 10.652 11.284 1.00 28.12 270 SER A N 1
ATOM 2125 C CA . SER A 1 270 ? 17.605 11.258 12.082 1.00 28.12 270 SER A CA 1
ATOM 2126 C C . SER A 1 270 ? 17.084 12.487 12.835 1.00 28.12 270 SER A C 1
ATOM 2128 O O . SER A 1 270 ? 16.648 13.459 12.220 1.00 28.12 270 SER A O 1
ATOM 2130 N N . ARG A 1 271 ? 17.176 12.495 14.170 1.00 25.69 271 ARG A N 1
ATOM 2131 C CA . ARG A 1 271 ? 17.172 13.748 14.948 1.00 25.69 271 ARG A CA 1
ATOM 2132 C C . ARG A 1 271 ? 18.555 14.412 14.834 1.00 25.69 271 ARG A C 1
ATOM 2134 O O . ARG A 1 271 ? 19.551 13.691 14.846 1.00 25.69 271 ARG A O 1
ATOM 2141 N N . PRO A 1 272 ? 18.654 15.751 14.770 1.00 30.50 272 PRO A N 1
ATOM 2142 C CA . PRO A 1 272 ? 19.943 16.433 14.712 1.00 30.50 272 PRO A CA 1
ATOM 2143 C C . PRO A 1 272 ? 20.640 16.409 16.082 1.00 30.50 272 PRO A C 1
ATOM 2145 O O . PRO A 1 272 ? 20.053 16.768 17.103 1.00 30.50 272 PRO A O 1
ATOM 2148 N N . THR A 1 273 ? 21.906 15.995 16.109 1.00 31.66 273 THR A N 1
ATOM 2149 C CA . THR A 1 273 ? 22.811 16.140 17.262 1.00 31.66 273 THR A CA 1
ATOM 2150 C C . THR A 1 273 ? 23.339 17.579 17.372 1.00 31.66 273 THR A C 1
ATOM 2152 O O . THR A 1 273 ? 23.657 18.176 16.343 1.00 31.66 273 THR A O 1
ATOM 2155 N N . PRO A 1 274 ? 23.481 18.149 18.585 1.00 32.22 274 PRO A N 1
ATOM 2156 C CA . PRO A 1 274 ? 23.962 19.514 18.771 1.00 32.22 274 PRO A CA 1
ATOM 2157 C C . PRO A 1 274 ? 25.492 19.596 18.655 1.00 32.22 274 PRO A C 1
ATOM 2159 O O . PRO A 1 274 ? 26.221 18.776 19.208 1.00 32.22 274 PRO A O 1
ATOM 2162 N N . THR A 1 275 ? 25.981 20.619 17.953 1.00 39.06 275 THR A N 1
ATOM 2163 C CA . THR A 1 275 ? 27.403 20.989 17.857 1.00 39.06 275 THR A CA 1
ATOM 2164 C C . THR A 1 275 ? 27.975 21.424 19.213 1.00 39.06 275 THR A C 1
ATOM 2166 O O . THR A 1 275 ? 27.348 22.251 19.885 1.00 39.06 275 THR A O 1
ATOM 2169 N N . PRO A 1 276 ? 29.180 20.970 19.609 1.00 35.94 276 PRO A N 1
ATOM 2170 C CA . PRO A 1 276 ? 29.854 21.490 20.789 1.00 35.94 276 PRO A CA 1
ATOM 2171 C C . PRO A 1 276 ? 30.493 22.855 20.495 1.00 35.94 276 PRO A C 1
ATOM 2173 O O . PRO A 1 276 ? 31.209 23.029 19.510 1.00 35.94 276 PRO A O 1
ATOM 2176 N N . ARG A 1 277 ? 30.240 23.826 21.380 1.00 32.12 277 ARG A N 1
ATOM 2177 C CA . ARG A 1 277 ? 30.987 25.088 21.450 1.00 32.12 277 ARG A CA 1
ATOM 2178 C C . ARG A 1 277 ? 32.412 24.790 21.912 1.00 32.12 277 ARG A C 1
ATOM 2180 O O . ARG A 1 277 ? 32.598 24.284 23.015 1.00 32.12 277 ARG A O 1
ATOM 2187 N N . THR A 1 278 ? 33.401 25.150 21.108 1.00 40.91 278 THR A N 1
ATOM 2188 C CA . THR A 1 278 ? 34.789 25.288 21.555 1.00 40.91 278 THR A CA 1
ATOM 2189 C C . THR A 1 278 ? 34.998 26.701 22.081 1.00 40.91 278 THR A C 1
ATOM 2191 O O . THR A 1 278 ? 34.795 27.678 21.364 1.00 40.91 278 THR A O 1
ATOM 2194 N N . THR A 1 279 ? 35.375 26.797 23.349 1.00 38.50 279 THR A N 1
ATOM 2195 C CA . THR A 1 279 ? 35.911 28.002 23.979 1.00 38.50 279 THR A CA 1
ATOM 2196 C C . THR A 1 279 ? 37.375 28.192 23.595 1.00 38.50 279 THR A C 1
ATOM 2198 O O . THR A 1 279 ? 38.199 27.329 23.899 1.00 38.50 279 THR A O 1
ATOM 2201 N N . SER A 1 280 ? 37.674 29.344 23.004 1.00 37.91 280 SER A N 1
ATOM 2202 C CA . SER A 1 280 ? 38.861 30.169 23.258 1.00 37.91 280 SER A CA 1
ATOM 2203 C C . SER A 1 280 ? 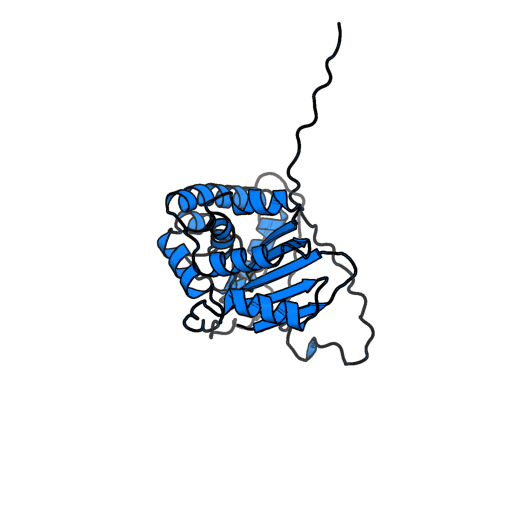38.497 31.606 22.922 1.00 37.91 280 SER A C 1
ATOM 2205 O O . SER A 1 280 ? 37.996 31.788 21.789 1.00 37.91 280 SER A O 1
#

Sequence (280 aa):
MTLYGLEARHAPVVTLWVWYHVGGRNEVPGTTGMSHFLEHMLFKGTPLHPKGDLDKLLARYGALWNAFTSEDVTCYFETVPRERYGVALELEADRMRNALISREETEAERTVIVSEREGLENDPSFLLGEQLQAIAFNRHPYGQGVIGSKDEIKLMTRDGLYAHYRRHYAPNNAYVIVVGDASPDELVDRATQAFMPLDAEANVDPPKAPEPPQYGEKRLVVRRAGGAVPIIQIGFHTSPSLSPARRPEAGSPPRAARRASTARSWIHHSRPTPTPRTTS

Nearest PDB structures (foldseek):
  5okd-assembly1_A  TM=9.108E-01  e=9.777E-19  Bos taurus
  6haw-assembly1_A  TM=9.260E-01  e=5.183E-18  Bos taurus
  6xvf-assembly1_A-2  TM=9.242E-01  e=7.410E-18  Bos taurus
  6zfs-assembly1_A  TM=9.171E-01  e=9.982E-18  Bos taurus
  8ab7-assembly1_A  TM=9.146E-01  e=3.929E-17  Yarrowia lipolytica

pLDDT: mean 85.92, std 21.22, range [24.59, 98.62]

Radius of gyration: 21.64 Å; Cα contacts (8 Å, |Δi|>4): 410; chains: 1; bounding box: 60×63×48 Å

Mean predicted aligned error: 9.02 Å

Foldseek 3Di:
DAEFFAEDAPDQKKKKKKKFQDFLQLDDPLAGLLLVLLQQLLQCDFPVQHHCNVVVVCVVQVKDWGWDGDNGITMTMIMGGNVCVLVVLLSLLCSLAGRPLDQVVLVVVLVVLLVVVVVLVPDPVSVVVLCVQLVVFDPGSSNAGRSGDNVSSVVDGSVNSVVVSQATRAPVRIYMYMYYNDDRCVRRVSSCVNNVVTDGDPDDDRDPDDTDDDPDDDDDDDDDPDDDDDDDDDDDDDPPCPDPVNDDDPPDDPDPPPDPDDDDDDDDDDDDDDDDDDDD

Solvent-accessible surface area (backbone atoms only — not comparable to full-atom values): 16748 Å² total; per-residue (Å²): 97,51,77,44,43,41,63,41,78,89,49,74,30,27,35,40,33,45,39,28,73,39,15,28,48,74,43,51,94,79,39,36,20,50,52,44,51,46,58,60,40,60,63,56,19,24,88,90,41,45,62,59,45,60,59,55,53,39,55,76,59,71,37,53,69,55,69,54,64,36,52,65,32,31,36,41,36,41,36,30,43,51,91,47,41,67,57,54,41,45,53,52,39,43,49,45,75,43,49,58,64,46,64,69,57,45,60,55,46,43,56,51,53,48,50,51,51,57,54,45,66,68,41,77,65,46,58,51,49,48,53,52,37,34,70,74,28,94,71,43,40,69,23,49,58,42,79,34,48,70,70,25,50,72,68,58,47,47,68,58,50,51,50,52,45,64,60,45,44,30,43,70,38,30,39,38,41,34,40,15,50,50,55,36,65,59,45,40,51,54,48,44,66,45,45,65,84,53,69,65,56,73,82,81,81,73,87,84,75,78,64,78,85,82,92,66,92,83,86,86,82,89,85,71,90,86,76,71,82,91,82,87,86,87,87,76,92,72,80,59,83,84,35,77,92,62,57,76,63,92,85,64,74,83,73,78,75,80,76,76,85,72,85,80,85,76,88,73,86,80,77,88,81,83,81,83,86,82,89,129